Protein AF-A0A534P3T2-F1 (afdb_monomer_lite)

Sequence (187 aa):
MTKGHRRRLSLPLLAIAVAAAGCGSSRKDLGEIQVKTLTPQTTSQQFDYVNFHVEDGRMFVSSPHTPVDFDLVAMDDGCLRGSSGTQQLYFCPVSQRPDPDGTTHWRSVGRDLDAFSTRFREGGRILEIEATSFRAELELGKTRIDTEIRRHPGLIGAAFARGLFPASKDEEGSDSLHHEWKYVLAQ

pLDDT: mean 78.27, std 19.07, range [39.06, 97.38]

Structure (mmCIF, N/CA/C/O backbone):
data_AF-A0A534P3T2-F1
#
_entry.id   AF-A0A534P3T2-F1
#
loop_
_atom_site.group_PDB
_atom_site.id
_atom_site.type_symbol
_atom_site.label_atom_id
_atom_site.label_alt_id
_atom_site.label_comp_id
_atom_site.label_asym_id
_atom_site.label_entity_id
_atom_site.label_seq_id
_atom_site.pdbx_PDB_ins_code
_atom_site.Cartn_x
_atom_site.Cartn_y
_atom_site.Cartn_z
_atom_site.occupancy
_atom_site.B_iso_or_equiv
_atom_site.auth_seq_id
_atom_site.auth_comp_id
_atom_site.auth_asym_id
_atom_site.auth_atom_id
_atom_site.pdbx_PDB_model_num
ATOM 1 N N . MET A 1 1 ? -18.846 -51.067 -71.684 1.00 39.31 1 MET A N 1
ATOM 2 C CA . MET A 1 1 ? -17.725 -51.461 -70.809 1.00 39.31 1 MET A CA 1
ATOM 3 C C . MET A 1 1 ? -17.692 -50.529 -69.604 1.00 39.31 1 MET A C 1
ATOM 5 O O . MET A 1 1 ? -17.757 -49.326 -69.789 1.00 39.31 1 MET A O 1
ATOM 9 N N . THR A 1 2 ? -17.694 -51.146 -68.418 1.00 40.94 2 THR A N 1
ATOM 10 C CA . THR A 1 2 ? -17.249 -50.687 -67.082 1.00 40.94 2 THR A CA 1
ATOM 11 C C . THR A 1 2 ? -17.751 -49.372 -66.452 1.00 40.94 2 THR A C 1
ATOM 13 O O . THR A 1 2 ? -17.605 -48.274 -66.968 1.00 40.94 2 THR A O 1
ATOM 16 N N . LYS A 1 3 ? -18.302 -49.572 -65.244 1.00 41.34 3 LYS A N 1
ATOM 17 C CA . LYS A 1 3 ? -18.859 -48.656 -64.235 1.00 41.34 3 LYS A CA 1
ATOM 18 C C . LYS A 1 3 ? -17.802 -47.758 -63.562 1.00 41.34 3 LYS A C 1
ATOM 20 O O . LYS A 1 3 ? -16.664 -48.178 -63.404 1.00 41.34 3 LYS A O 1
ATOM 25 N N . GLY A 1 4 ? -18.253 -46.644 -62.976 1.00 40.06 4 GLY A N 1
ATOM 26 C CA . GLY A 1 4 ? -17.583 -45.938 -61.867 1.00 40.06 4 GLY A CA 1
ATOM 27 C C . GLY A 1 4 ? -18.507 -44.860 -61.282 1.00 40.06 4 GLY A C 1
ATOM 28 O O . GLY A 1 4 ? -18.618 -43.782 -61.840 1.00 40.06 4 GLY A O 1
ATOM 29 N N . HIS A 1 5 ? -19.500 -45.213 -60.465 1.00 41.47 5 HIS A N 1
ATOM 30 C CA . HIS A 1 5 ? -19.509 -45.229 -58.991 1.00 41.47 5 HIS A CA 1
ATOM 31 C C . HIS A 1 5 ? -19.325 -43.879 -58.267 1.00 41.47 5 HIS A C 1
ATOM 33 O O . HIS A 1 5 ? -18.352 -43.157 -58.422 1.00 41.47 5 HIS A O 1
ATOM 39 N N . ARG A 1 6 ? -20.354 -43.606 -57.452 1.00 49.06 6 ARG A N 1
ATOM 40 C CA . ARG A 1 6 ? -20.649 -42.449 -56.604 1.00 49.06 6 ARG A CA 1
ATOM 41 C C . ARG A 1 6 ? -19.563 -42.201 -55.551 1.00 49.06 6 ARG A C 1
ATOM 43 O O . ARG A 1 6 ? -19.063 -43.166 -54.986 1.00 49.06 6 ARG A O 1
ATOM 50 N N . ARG A 1 7 ? -19.427 -40.945 -55.108 1.00 47.38 7 ARG A N 1
ATOM 51 C CA . ARG A 1 7 ? -19.708 -40.538 -53.711 1.00 47.38 7 ARG A CA 1
ATOM 52 C C . ARG A 1 7 ? -19.633 -39.015 -53.565 1.00 47.38 7 ARG A C 1
ATOM 54 O O . ARG A 1 7 ? -18.570 -38.419 -53.658 1.00 47.38 7 ARG A O 1
ATOM 61 N N . ARG A 1 8 ? -20.794 -38.406 -53.313 1.00 53.44 8 ARG A N 1
ATOM 62 C CA . ARG A 1 8 ? -20.897 -37.096 -52.665 1.00 53.44 8 ARG A CA 1
ATOM 63 C C . ARG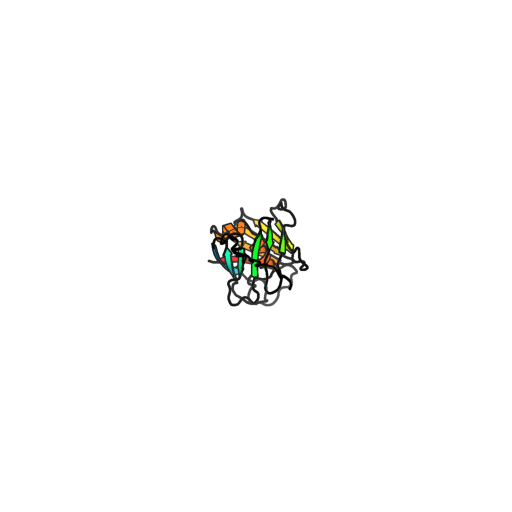 A 1 8 ? -20.502 -37.294 -51.204 1.00 53.44 8 ARG A C 1
ATOM 65 O O . ARG A 1 8 ? -21.080 -38.160 -50.550 1.00 53.44 8 ARG A O 1
ATOM 72 N N . LEU A 1 9 ? -19.551 -36.511 -50.714 1.00 44.78 9 LEU A N 1
ATOM 73 C CA . LEU A 1 9 ? -19.300 -36.350 -49.287 1.00 44.78 9 LEU A CA 1
ATOM 74 C C . LEU A 1 9 ? -19.569 -34.890 -48.937 1.00 44.78 9 LEU A C 1
ATOM 76 O O . LEU A 1 9 ? -18.817 -33.983 -49.272 1.00 44.78 9 LEU A O 1
ATOM 80 N N . SER A 1 10 ? -20.729 -34.708 -48.323 1.00 47.31 10 SER A N 1
ATOM 81 C CA . SER A 1 10 ? -21.155 -33.555 -47.548 1.00 47.31 10 SER A CA 1
ATOM 82 C C . SER A 1 10 ? -20.194 -33.331 -46.379 1.00 47.31 10 SER A C 1
ATOM 84 O O . SER A 1 10 ? -20.139 -34.168 -45.478 1.00 47.31 10 SER A O 1
ATOM 86 N N . LEU A 1 11 ? -19.465 -32.214 -46.378 1.00 48.38 11 LEU A N 1
ATOM 87 C CA . LEU A 1 11 ? -18.812 -31.702 -45.174 1.00 48.38 11 LEU A CA 1
ATOM 88 C C . LEU A 1 11 ? -19.763 -30.715 -44.478 1.00 48.38 11 LEU A C 1
ATOM 90 O O . LEU A 1 11 ? -20.119 -29.705 -45.090 1.00 48.38 11 LEU A O 1
ATOM 94 N N . PRO A 1 12 ? -20.166 -30.958 -43.221 1.00 49.88 12 PRO A N 1
ATOM 95 C CA . PRO A 1 12 ? -20.753 -29.919 -42.395 1.00 49.88 12 PRO A CA 1
ATOM 96 C C . PRO A 1 12 ? -19.622 -28.991 -41.933 1.00 49.88 12 PRO A C 1
ATOM 98 O O . PRO A 1 12 ? -18.718 -29.411 -41.210 1.00 49.88 12 PRO A O 1
ATOM 101 N N . LEU A 1 13 ? -19.651 -27.730 -42.368 1.00 48.91 13 LEU A N 1
ATOM 102 C CA . LEU A 1 13 ? -18.837 -26.671 -41.774 1.00 48.91 13 LEU A CA 1
ATOM 103 C C . LEU A 1 13 ? -19.327 -26.465 -40.336 1.00 48.91 13 LEU A C 1
ATOM 105 O O . LEU A 1 13 ? -20.383 -25.880 -40.103 1.00 48.91 13 LEU A O 1
ATOM 109 N N . LEU A 1 14 ? -18.571 -27.017 -39.386 1.00 46.03 14 LEU A N 1
ATOM 110 C CA . LEU A 1 14 ? -18.703 -26.749 -37.960 1.00 46.03 14 LEU A CA 1
ATOM 111 C C . LEU A 1 14 ? -18.588 -25.235 -37.733 1.00 46.03 14 LEU A C 1
ATOM 113 O O . LEU A 1 14 ? -17.512 -24.655 -37.880 1.00 46.03 14 LEU A O 1
ATOM 117 N N . ALA A 1 15 ? -19.694 -24.602 -37.352 1.00 49.47 15 ALA A N 1
ATOM 118 C CA . ALA A 1 15 ? -19.684 -23.278 -36.755 1.00 49.47 15 ALA A CA 1
ATOM 119 C C . ALA A 1 15 ? -19.098 -23.403 -35.342 1.00 49.47 15 ALA A C 1
ATOM 121 O O . ALA A 1 15 ? -19.797 -23.761 -34.396 1.00 49.47 15 ALA A O 1
ATOM 122 N N . ILE A 1 16 ? -17.797 -23.152 -35.201 1.00 52.44 16 ILE A N 1
ATOM 123 C CA . ILE A 1 16 ? -17.176 -23.016 -33.884 1.00 52.44 16 ILE A CA 1
ATOM 124 C C . ILE A 1 16 ? -17.420 -21.578 -33.426 1.00 52.44 16 ILE A C 1
ATOM 126 O O . ILE A 1 16 ? -16.662 -20.663 -33.738 1.00 52.44 16 ILE A O 1
ATOM 130 N N . ALA A 1 17 ? -18.518 -21.381 -32.699 1.00 51.22 17 ALA A N 1
ATOM 131 C CA . ALA A 1 17 ? -18.722 -20.194 -31.888 1.00 51.22 17 ALA A CA 1
ATOM 132 C C . ALA A 1 17 ? -17.754 -20.254 -30.696 1.00 51.22 17 ALA A C 1
ATOM 134 O O . ALA A 1 17 ? -18.057 -20.858 -29.669 1.00 51.22 17 ALA A O 1
ATOM 135 N N . VAL A 1 18 ? -16.576 -19.640 -30.825 1.00 48.56 18 VAL A N 1
ATOM 136 C CA . VAL A 1 18 ? -15.716 -19.349 -29.669 1.00 48.56 18 VAL A CA 1
ATOM 137 C C . VAL A 1 18 ? -16.194 -18.035 -29.058 1.00 48.56 18 VAL A C 1
ATOM 139 O O . VAL A 1 18 ? -15.592 -16.984 -29.241 1.00 48.56 18 VAL A O 1
ATOM 142 N N . ALA A 1 19 ? -17.314 -18.085 -28.341 1.00 47.09 19 ALA A N 1
ATOM 143 C CA . ALA A 1 19 ? -17.664 -17.042 -27.386 1.00 47.09 19 ALA A CA 1
ATOM 144 C C . ALA A 1 19 ? -17.054 -17.418 -26.029 1.00 47.09 19 ALA A C 1
ATOM 146 O O . ALA A 1 19 ? -17.752 -17.810 -25.102 1.00 47.09 19 ALA A O 1
ATOM 147 N N . ALA A 1 20 ? -15.728 -17.324 -25.924 1.00 51.09 20 ALA A N 1
ATOM 148 C CA . ALA A 1 20 ? -15.041 -17.290 -24.637 1.00 51.09 20 ALA A CA 1
ATOM 149 C C . ALA A 1 20 ? -14.909 -15.828 -24.182 1.00 51.09 20 ALA A C 1
ATOM 151 O O . ALA A 1 20 ? -13.813 -15.326 -23.960 1.00 51.09 20 ALA A O 1
ATOM 152 N N . ALA A 1 21 ? -16.037 -15.124 -24.070 1.00 46.44 21 ALA A N 1
ATOM 153 C CA . ALA A 1 21 ? -16.107 -13.942 -23.225 1.00 46.44 21 ALA A CA 1
ATOM 154 C C . ALA A 1 21 ? -16.362 -14.465 -21.813 1.00 46.44 21 ALA A C 1
ATOM 156 O O . ALA A 1 21 ? -17.505 -14.630 -21.390 1.00 46.44 21 ALA A O 1
ATOM 157 N N . GLY A 1 22 ? -15.281 -14.836 -21.123 1.00 39.94 22 GLY A N 1
ATOM 158 C CA . GLY A 1 22 ? -15.351 -15.085 -19.694 1.00 39.94 22 GLY A CA 1
ATOM 159 C C . GLY A 1 22 ? -15.991 -13.866 -19.043 1.00 39.94 22 GLY A C 1
ATOM 160 O O . GLY A 1 22 ? -15.535 -12.742 -19.250 1.00 39.94 22 GLY A O 1
ATOM 161 N N . CYS A 1 23 ? -17.070 -14.083 -18.295 1.00 43.38 23 CYS A N 1
ATOM 162 C CA . CYS A 1 23 ? -17.610 -13.098 -17.376 1.00 43.38 23 CYS A CA 1
ATOM 163 C C . CYS A 1 23 ? -16.562 -12.856 -16.284 1.00 43.38 23 CYS A C 1
ATOM 165 O O . CYS A 1 23 ? -16.656 -13.397 -15.188 1.00 43.38 23 CYS A O 1
ATOM 167 N N . GLY A 1 24 ? -15.526 -12.079 -16.595 1.00 45.38 24 GLY A N 1
ATOM 168 C CA . GLY A 1 24 ? -14.785 -11.375 -15.571 1.00 45.38 24 GLY A CA 1
ATOM 169 C C . GLY A 1 24 ? -15.771 -10.389 -14.977 1.00 45.38 24 GLY A C 1
ATOM 170 O O . GLY A 1 24 ? -16.147 -9.426 -15.642 1.00 45.38 24 GLY A O 1
ATOM 171 N N . SER A 1 25 ? -16.262 -10.670 -13.774 1.00 57.94 25 SER A N 1
ATOM 172 C CA . SER A 1 25 ? -16.953 -9.678 -12.960 1.00 57.94 25 SER A CA 1
ATOM 173 C C . SER A 1 25 ? -16.094 -8.416 -12.996 1.00 57.94 25 SER A C 1
ATOM 175 O O . SER A 1 25 ? -14.949 -8.450 -12.540 1.00 57.94 25 SER A O 1
ATOM 177 N N . SER A 1 26 ? -16.588 -7.341 -13.617 1.00 79.88 26 SER A N 1
ATOM 178 C CA . SER A 1 26 ? -15.882 -6.060 -13.590 1.00 79.88 26 SER A CA 1
ATOM 179 C C . SER A 1 26 ? -15.659 -5.719 -12.125 1.00 79.88 26 SER A C 1
ATOM 181 O O . SER A 1 26 ? -16.626 -5.689 -11.356 1.00 79.88 26 SER A O 1
ATOM 183 N N . ARG A 1 27 ? -14.400 -5.520 -11.722 1.00 90.12 27 ARG A N 1
ATOM 184 C CA . ARG A 1 27 ? -14.105 -5.093 -10.354 1.00 90.12 27 ARG A CA 1
ATOM 185 C C . ARG A 1 27 ? -14.786 -3.758 -10.131 1.00 90.12 27 ARG A C 1
ATOM 187 O O . ARG A 1 27 ? -14.908 -2.942 -11.047 1.00 90.12 27 ARG A O 1
ATOM 194 N N . LYS A 1 28 ? -15.311 -3.577 -8.927 1.00 93.25 28 LYS A N 1
ATOM 195 C CA . LYS A 1 28 ? -15.966 -2.329 -8.574 1.00 93.25 28 LYS A CA 1
ATOM 196 C C . LYS A 1 28 ? -14.892 -1.258 -8.436 1.00 93.25 28 LYS A C 1
ATOM 198 O O . LYS A 1 28 ? -14.023 -1.400 -7.584 1.00 93.25 28 LYS A O 1
ATOM 203 N N . ASP A 1 29 ? -15.000 -0.203 -9.230 1.00 93.94 29 ASP A N 1
ATOM 204 C CA . ASP A 1 29 ? -14.193 1.005 -9.074 1.00 93.94 29 ASP A CA 1
ATOM 205 C C . ASP A 1 29 ? -14.496 1.657 -7.712 1.00 93.94 29 ASP A C 1
ATOM 207 O O . ASP A 1 29 ? -15.663 1.870 -7.342 1.00 93.94 29 ASP A O 1
ATOM 211 N N . LEU A 1 30 ? -13.442 1.898 -6.932 1.00 94.69 30 LEU A N 1
ATOM 212 C CA . LEU A 1 30 ? -13.508 2.540 -5.623 1.00 94.69 30 LEU A CA 1
ATOM 213 C C . LEU A 1 30 ? -12.967 3.974 -5.649 1.00 94.69 30 LEU A C 1
ATOM 215 O O . LEU A 1 30 ? -13.243 4.709 -4.697 1.00 94.69 30 LEU A O 1
ATOM 219 N N . GLY A 1 31 ? -12.281 4.377 -6.722 1.00 92.94 31 GLY A N 1
ATOM 220 C CA . GLY A 1 31 ? -11.734 5.710 -6.946 1.00 92.94 31 GLY A CA 1
ATOM 221 C C . GLY A 1 31 ? -10.207 5.750 -7.035 1.00 92.94 31 GLY A C 1
ATOM 222 O O . GLY A 1 31 ? -9.526 4.734 -7.158 1.00 92.94 31 GLY A O 1
ATOM 223 N N . GLU A 1 32 ? -9.665 6.962 -6.960 1.00 92.19 32 GLU A N 1
ATOM 224 C CA . GLU A 1 32 ? -8.226 7.225 -6.938 1.00 92.19 32 GLU A CA 1
ATOM 225 C C . GLU A 1 32 ? -7.799 7.677 -5.537 1.00 92.19 32 GLU A C 1
ATOM 227 O O . GLU A 1 32 ? -8.542 8.364 -4.834 1.00 92.19 32 GLU A O 1
ATOM 232 N N . ILE A 1 33 ? -6.597 7.280 -5.130 1.00 90.94 33 ILE A N 1
ATOM 233 C CA . ILE A 1 33 ? -5.893 7.845 -3.980 1.00 90.94 33 ILE A CA 1
ATOM 234 C C . ILE A 1 33 ? -4.581 8.443 -4.429 1.00 90.94 33 ILE A C 1
ATOM 236 O O . ILE A 1 33 ? -3.898 7.924 -5.305 1.00 90.94 33 ILE A O 1
ATOM 240 N N . GLN A 1 34 ? -4.195 9.495 -3.736 1.00 89.75 34 GLN A N 1
ATOM 241 C CA . GLN A 1 34 ? -2.895 10.108 -3.836 1.00 89.75 34 GLN A CA 1
ATOM 242 C C . GLN A 1 34 ? -2.132 9.841 -2.541 1.00 89.75 34 GLN A C 1
ATOM 244 O O . GLN A 1 34 ? -2.536 10.285 -1.468 1.00 89.75 34 GLN A O 1
ATOM 249 N N . VAL A 1 35 ? -1.021 9.119 -2.624 1.00 87.75 35 VAL A N 1
ATOM 250 C CA . VAL A 1 35 ? -0.122 8.919 -1.487 1.00 87.75 35 VAL A CA 1
ATOM 251 C C . VAL A 1 35 ? 0.785 10.137 -1.376 1.00 87.75 35 VAL A C 1
ATOM 253 O O . VAL A 1 35 ? 1.453 10.494 -2.345 1.00 87.75 35 VAL A O 1
ATOM 256 N N . LYS A 1 36 ? 0.803 10.769 -0.197 1.00 82.50 36 LYS A N 1
ATOM 257 C CA . LYS A 1 36 ? 1.668 11.913 0.138 1.00 82.50 36 LYS A CA 1
ATOM 258 C C . LYS A 1 36 ? 2.509 11.619 1.368 1.00 82.50 36 LYS A C 1
ATOM 260 O O . LYS A 1 36 ? 1.997 11.053 2.333 1.00 82.50 36 LYS A O 1
ATOM 265 N N . THR A 1 37 ? 3.755 12.076 1.367 1.00 77.31 37 THR A N 1
ATOM 266 C CA . THR A 1 37 ? 4.641 12.035 2.540 1.00 77.31 37 THR A CA 1
ATOM 267 C C . THR A 1 37 ? 4.298 13.186 3.482 1.00 77.31 37 THR A C 1
ATOM 269 O O . THR A 1 37 ? 4.229 14.335 3.052 1.00 77.31 37 THR A O 1
ATOM 272 N N . LEU A 1 38 ? 4.083 12.903 4.770 1.00 71.06 38 LEU A N 1
ATOM 273 C CA . LEU A 1 38 ? 3.756 13.932 5.764 1.00 71.06 38 LEU A CA 1
ATOM 274 C C . LEU A 1 38 ? 4.958 14.816 6.106 1.00 71.06 38 LEU A C 1
ATOM 276 O O . LEU A 1 38 ? 4.790 16.013 6.327 1.00 71.06 38 LEU A O 1
ATOM 280 N N . THR A 1 39 ? 6.168 14.255 6.158 1.00 61.25 39 THR A N 1
ATOM 281 C CA . THR A 1 39 ? 7.420 15.012 6.299 1.00 61.25 39 THR A CA 1
ATOM 282 C C . THR A 1 39 ? 8.612 14.138 5.870 1.00 61.25 39 THR A C 1
ATOM 284 O O . THR A 1 39 ? 8.631 12.952 6.204 1.00 61.25 39 THR A O 1
ATOM 287 N N . PRO A 1 40 ? 9.590 14.690 5.137 1.00 54.59 40 PRO A N 1
ATOM 288 C CA . PRO A 1 40 ? 10.866 14.055 4.801 1.00 54.59 40 PRO A CA 1
ATOM 289 C C . PRO A 1 40 ? 11.756 13.620 5.972 1.00 54.59 40 PRO A C 1
ATOM 291 O O . PRO A 1 40 ? 11.889 14.368 6.932 1.00 54.59 40 PRO A O 1
ATOM 294 N N . GLN A 1 41 ? 12.473 12.495 5.831 1.00 54.78 41 GLN A N 1
ATOM 295 C CA . GLN A 1 41 ? 13.746 12.255 6.547 1.00 54.78 41 GLN A CA 1
ATOM 296 C C . GLN A 1 41 ? 14.924 11.875 5.621 1.00 54.78 41 GLN A C 1
ATOM 298 O O . GLN A 1 41 ? 16.035 11.686 6.109 1.00 54.78 41 GLN A O 1
ATOM 303 N N . THR A 1 42 ? 14.733 11.772 4.295 1.00 52.12 42 THR A N 1
ATOM 304 C CA . THR A 1 42 ? 15.799 11.355 3.352 1.00 52.12 42 THR A CA 1
ATOM 305 C C . THR A 1 42 ? 15.691 12.004 1.968 1.00 52.12 42 THR A C 1
ATOM 307 O O . THR A 1 42 ? 14.615 12.456 1.585 1.00 52.12 42 THR A O 1
ATOM 310 N N . THR A 1 43 ? 16.793 11.996 1.204 1.00 53.34 43 THR A N 1
ATOM 311 C CA . THR A 1 43 ? 17.091 12.921 0.086 1.00 53.34 43 THR A CA 1
ATOM 312 C C . THR A 1 43 ? 17.277 12.306 -1.297 1.00 53.34 43 THR A C 1
ATOM 314 O O . THR A 1 43 ? 18.089 12.785 -2.088 1.00 53.34 43 THR A O 1
ATOM 317 N N . SER A 1 44 ? 16.565 11.241 -1.658 1.00 51.12 44 SER A N 1
ATOM 318 C CA . SER A 1 44 ? 16.682 10.794 -3.049 1.00 51.12 44 SER A CA 1
ATOM 319 C C . SER A 1 44 ? 15.397 10.249 -3.646 1.00 51.12 44 SER A C 1
ATOM 321 O O . SER A 1 44 ? 14.728 9.411 -3.054 1.00 51.12 44 SER A O 1
ATOM 323 N N . GLN A 1 45 ? 15.183 10.715 -4.879 1.00 49.00 45 GLN A N 1
ATOM 324 C CA . GLN A 1 45 ? 14.207 10.350 -5.903 1.00 49.00 45 GLN A CA 1
ATOM 325 C C . GLN A 1 45 ? 12.826 11.014 -5.854 1.00 49.00 45 GLN A C 1
ATOM 327 O O . GLN A 1 45 ? 12.186 11.197 -4.827 1.00 49.00 45 GLN A O 1
ATOM 332 N N . GLN A 1 46 ? 12.460 11.474 -7.050 1.00 57.31 46 GLN A N 1
ATOM 333 C CA . GLN A 1 46 ? 11.461 12.486 -7.362 1.00 57.31 46 GLN A CA 1
ATOM 334 C C . GLN A 1 46 ? 10.048 11.920 -7.264 1.00 57.31 46 GLN A C 1
ATOM 336 O O . GLN A 1 46 ? 9.842 10.792 -7.679 1.00 57.31 46 GLN A O 1
ATOM 341 N N . PHE A 1 47 ? 9.131 12.714 -6.704 1.00 60.00 47 PHE A N 1
ATOM 342 C CA . PHE A 1 47 ? 7.759 13.085 -7.115 1.00 60.00 47 PHE A CA 1
ATOM 343 C C . PHE A 1 47 ? 6.987 13.422 -5.825 1.00 60.00 47 PHE A C 1
ATOM 345 O O . PHE A 1 47 ? 7.079 12.692 -4.845 1.00 60.00 47 PHE A O 1
ATOM 352 N N . ASP A 1 48 ? 6.249 14.539 -5.787 1.00 66.75 48 ASP A N 1
ATOM 353 C CA . ASP A 1 48 ? 5.606 15.022 -4.545 1.00 66.75 48 ASP A CA 1
ATOM 354 C C . ASP A 1 48 ? 4.466 14.095 -4.061 1.00 66.75 48 ASP A C 1
ATOM 356 O O . ASP A 1 48 ? 4.006 14.189 -2.921 1.00 66.75 48 ASP A O 1
ATOM 360 N N . TYR A 1 49 ? 3.992 13.213 -4.944 1.00 76.38 49 TYR A N 1
ATOM 361 C CA . TYR A 1 49 ? 2.939 12.243 -4.693 1.00 76.38 49 TYR A CA 1
ATOM 362 C C . TYR A 1 49 ? 2.940 11.123 -5.743 1.00 76.38 49 TYR A C 1
ATOM 364 O O . TYR A 1 49 ? 3.468 11.294 -6.843 1.00 76.38 49 TYR A O 1
ATOM 372 N N . VAL A 1 50 ? 2.280 10.007 -5.423 1.00 84.12 50 VAL A N 1
ATOM 373 C CA . VAL A 1 50 ? 1.943 8.938 -6.380 1.00 84.12 50 VAL A CA 1
ATOM 374 C C . VAL A 1 50 ? 0.446 8.669 -6.323 1.00 84.12 50 VAL A C 1
ATOM 376 O O . VAL A 1 50 ? -0.115 8.531 -5.235 1.00 84.12 50 VAL A O 1
ATOM 379 N N . ASN A 1 51 ? -0.199 8.601 -7.487 1.00 89.31 51 ASN A N 1
ATOM 380 C CA . ASN A 1 51 ? -1.615 8.281 -7.602 1.00 89.31 51 ASN A CA 1
ATOM 381 C C . ASN A 1 51 ? -1.806 6.797 -7.915 1.00 89.31 51 ASN A C 1
ATOM 383 O O . ASN A 1 51 ? -1.188 6.255 -8.837 1.00 89.31 51 ASN A O 1
ATOM 387 N N . PHE A 1 52 ? -2.711 6.170 -7.173 1.00 92.25 52 PHE A N 1
ATOM 388 C CA . PHE A 1 52 ? -3.161 4.809 -7.404 1.00 92.25 52 PHE A CA 1
ATOM 389 C C . PHE A 1 52 ? -4.659 4.812 -7.659 1.00 92.25 52 PHE A C 1
ATOM 391 O O . PHE A 1 52 ? -5.433 5.339 -6.860 1.00 92.25 52 PHE A O 1
ATOM 398 N N . HIS A 1 53 ? -5.071 4.160 -8.735 1.00 94.12 53 HIS A N 1
ATOM 399 C CA . HIS A 1 53 ? -6.453 3.769 -8.919 1.00 94.12 53 HIS A CA 1
ATOM 400 C C . HIS A 1 53 ? -6.719 2.479 -8.137 1.00 94.12 53 HIS A C 1
ATOM 402 O O . HIS A 1 53 ? -5.905 1.547 -8.148 1.00 94.12 53 HIS A O 1
ATOM 408 N N . VAL A 1 54 ? -7.852 2.435 -7.440 1.00 95.19 54 VAL A N 1
ATOM 409 C CA . VAL A 1 54 ? -8.221 1.333 -6.556 1.00 95.19 54 VAL A CA 1
ATOM 410 C C . VAL A 1 54 ? -9.557 0.758 -6.994 1.00 95.19 54 VAL A C 1
ATOM 412 O O . VAL A 1 54 ? -10.577 1.442 -7.037 1.00 95.19 54 VAL A O 1
ATOM 415 N N . GLU A 1 55 ? -9.552 -0.540 -7.256 1.00 96.69 55 GLU A N 1
ATOM 416 C CA . GLU A 1 55 ? -10.745 -1.338 -7.498 1.00 96.69 55 GLU A CA 1
ATOM 417 C C . GLU A 1 55 ? -10.875 -2.403 -6.396 1.00 96.69 55 GLU A C 1
ATOM 419 O O . GLU A 1 55 ? -9.949 -2.663 -5.628 1.00 96.69 55 GLU A O 1
ATOM 424 N N . ASP A 1 56 ? -12.024 -3.070 -6.340 1.00 96.44 56 ASP A N 1
ATOM 425 C CA . ASP A 1 56 ? -12.242 -4.248 -5.495 1.00 96.44 56 ASP A CA 1
ATOM 426 C C . ASP A 1 56 ? -11.173 -5.331 -5.764 1.00 96.44 56 ASP A C 1
ATOM 428 O O . ASP A 1 56 ? -11.148 -5.967 -6.821 1.00 96.44 56 ASP A O 1
ATOM 432 N N . GLY A 1 57 ? -10.263 -5.519 -4.808 1.00 96.50 57 GLY A N 1
ATOM 433 C CA . GLY A 1 57 ? -9.163 -6.474 -4.854 1.00 96.50 57 GLY A CA 1
ATOM 434 C C . GLY A 1 57 ? -8.070 -6.133 -5.867 1.00 96.50 57 GLY A C 1
ATOM 435 O O . GLY A 1 57 ? -7.339 -7.037 -6.264 1.00 96.50 57 GLY A O 1
ATOM 436 N N . ARG A 1 58 ? -7.948 -4.886 -6.338 1.00 96.75 58 ARG A N 1
ATOM 437 C CA . ARG A 1 58 ? -6.895 -4.490 -7.286 1.00 96.75 58 ARG A CA 1
ATOM 438 C C . ARG A 1 58 ? -6.438 -3.058 -7.055 1.00 96.75 58 ARG A C 1
ATOM 440 O O . ARG A 1 58 ? -7.235 -2.177 -6.755 1.00 96.75 58 ARG A O 1
ATOM 447 N N . MET A 1 59 ? -5.147 -2.824 -7.232 1.00 95.56 59 MET A N 1
ATOM 448 C CA . MET A 1 59 ? -4.559 -1.495 -7.152 1.00 95.56 59 MET A CA 1
ATOM 449 C C . MET A 1 59 ? -3.522 -1.335 -8.253 1.00 95.56 59 MET A C 1
ATOM 451 O O . MET A 1 59 ? -2.640 -2.183 -8.395 1.00 95.56 59 MET A O 1
ATOM 455 N N . PHE A 1 60 ? -3.609 -0.242 -9.003 1.00 94.00 60 PHE A N 1
ATOM 456 C CA . PHE A 1 60 ? -2.640 0.077 -10.041 1.00 94.00 60 PHE A CA 1
ATOM 457 C C . PHE A 1 60 ? -2.295 1.560 -10.044 1.00 94.00 60 PHE A C 1
ATOM 459 O O . PHE A 1 60 ? -3.081 2.401 -9.618 1.00 94.00 60 PHE A O 1
ATOM 466 N N . VAL A 1 61 ? -1.092 1.883 -10.496 1.00 90.50 61 VAL A N 1
ATOM 467 C CA . VAL A 1 61 ? -0.635 3.268 -10.593 1.00 90.50 61 VAL A CA 1
ATOM 468 C C . VAL A 1 61 ? -1.359 3.960 -11.747 1.00 90.50 61 VAL A C 1
ATOM 470 O O . VAL A 1 61 ? -1.386 3.448 -12.864 1.00 90.50 61 VAL A O 1
ATOM 473 N N . SER A 1 62 ? -1.949 5.125 -11.471 1.00 84.81 62 SER A N 1
ATOM 474 C CA . SER A 1 62 ? -2.645 5.962 -12.461 1.00 84.81 62 SER A CA 1
ATOM 475 C C . SER A 1 62 ? -1.884 7.244 -12.813 1.00 84.81 62 SER A C 1
ATOM 477 O O . SER A 1 62 ? -2.282 7.976 -13.719 1.00 84.81 62 SER A O 1
ATOM 479 N N . SER A 1 63 ? -0.777 7.534 -12.122 1.00 73.94 63 SER A N 1
ATOM 480 C CA . SER A 1 63 ? 0.040 8.719 -12.383 1.00 73.94 63 SER A CA 1
ATOM 481 C C . SER A 1 63 ? 0.683 8.685 -13.780 1.00 73.94 63 SER A C 1
ATOM 483 O O . SER A 1 63 ? 1.465 7.787 -14.070 1.00 73.94 63 SER A O 1
ATOM 485 N N . PRO A 1 64 ? 0.484 9.709 -14.630 1.00 58.03 64 PRO A N 1
ATOM 486 C CA . PRO A 1 64 ? 1.079 9.741 -15.971 1.00 58.03 64 PRO A CA 1
ATOM 487 C C . PRO A 1 64 ? 2.607 9.953 -15.992 1.00 58.03 64 PRO A C 1
ATOM 489 O O . PRO A 1 64 ? 3.208 9.913 -17.061 1.00 58.03 64 PRO A O 1
ATOM 492 N N . HIS A 1 65 ? 3.241 10.194 -14.836 1.00 57.28 65 HIS A N 1
ATOM 493 C CA . HIS A 1 65 ? 4.674 10.511 -14.717 1.00 57.28 65 HIS A CA 1
ATOM 494 C C . HIS A 1 65 ? 5.455 9.543 -13.818 1.00 57.28 65 HIS A C 1
ATOM 496 O O . HIS A 1 65 ? 6.638 9.764 -13.568 1.00 57.28 65 HIS A O 1
ATOM 502 N N . THR A 1 66 ? 4.827 8.482 -13.313 1.00 61.84 66 THR A N 1
ATOM 503 C CA . THR A 1 66 ? 5.559 7.440 -12.588 1.00 61.84 66 THR A CA 1
ATOM 504 C C . THR A 1 66 ? 6.360 6.597 -13.581 1.00 61.84 66 THR A C 1
ATOM 506 O O . THR A 1 66 ? 5.789 6.102 -14.549 1.00 61.84 66 THR A O 1
ATOM 509 N N . PRO A 1 67 ? 7.671 6.400 -13.363 1.00 54.00 67 PRO A N 1
ATOM 510 C CA . PRO A 1 67 ? 8.565 5.750 -14.324 1.00 54.00 67 PRO A CA 1
ATOM 511 C C . PRO A 1 67 ? 8.309 4.247 -14.500 1.00 54.00 67 PRO A C 1
ATOM 513 O O . PRO A 1 67 ? 8.964 3.611 -15.325 1.00 54.00 67 PRO A O 1
ATOM 516 N N . VAL A 1 68 ? 7.401 3.664 -13.713 1.00 66.19 68 VAL A N 1
ATOM 517 C CA . VAL A 1 68 ? 7.133 2.230 -13.692 1.00 66.19 68 VAL A CA 1
ATOM 518 C C . VAL A 1 68 ? 5.628 2.005 -13.580 1.00 66.19 68 VAL A C 1
ATOM 520 O O . VAL A 1 68 ? 5.003 2.462 -12.623 1.00 66.19 68 VAL A O 1
ATOM 523 N N . ASP A 1 69 ? 5.062 1.271 -14.539 1.00 80.06 69 ASP A N 1
ATOM 524 C CA . ASP A 1 69 ? 3.704 0.737 -14.431 1.00 80.06 69 ASP A CA 1
ATOM 525 C C . ASP A 1 69 ? 3.642 -0.206 -13.229 1.00 80.06 69 ASP A C 1
ATOM 527 O O . ASP A 1 69 ? 4.582 -0.961 -12.986 1.00 80.06 69 ASP A O 1
ATOM 531 N N . PHE A 1 70 ? 2.553 -0.201 -12.475 1.00 89.50 70 PHE A N 1
ATOM 532 C CA . PHE A 1 70 ? 2.329 -1.146 -11.385 1.00 89.50 70 PHE A CA 1
ATOM 533 C C . PHE A 1 70 ? 0.858 -1.493 -11.345 1.00 89.50 70 PHE A C 1
ATOM 535 O O . PHE A 1 70 ? 0.024 -0.595 -11.349 1.00 89.50 70 PHE A O 1
ATOM 542 N N . ASP A 1 71 ? 0.555 -2.782 -11.296 1.00 93.94 71 ASP A N 1
ATOM 543 C CA . ASP A 1 71 ? -0.797 -3.315 -11.220 1.00 93.94 71 ASP A CA 1
ATOM 544 C C . ASP A 1 71 ? -0.749 -4.622 -10.437 1.00 93.94 71 ASP A C 1
ATOM 546 O O . ASP A 1 71 ? -0.029 -5.547 -10.818 1.00 93.94 71 ASP A O 1
ATOM 550 N N . LEU A 1 72 ? -1.474 -4.689 -9.325 1.00 95.19 72 LEU A N 1
ATOM 551 C CA . LEU A 1 72 ? -1.581 -5.878 -8.496 1.00 95.19 72 LEU A CA 1
ATOM 552 C C . LEU A 1 72 ? -3.030 -6.203 -8.190 1.00 95.19 72 LEU A C 1
ATOM 554 O O . LEU A 1 72 ? -3.826 -5.338 -7.836 1.00 95.19 72 LEU A O 1
ATOM 558 N N . VAL A 1 73 ? -3.321 -7.497 -8.222 1.00 97.25 73 VAL A N 1
ATOM 559 C CA . VAL A 1 73 ? -4.624 -8.072 -7.922 1.00 97.25 73 VAL A CA 1
ATOM 560 C C . VAL A 1 73 ? -4.489 -9.028 -6.746 1.00 97.25 73 VAL A C 1
ATOM 562 O O . VAL A 1 73 ? -3.661 -9.938 -6.777 1.00 97.25 73 VAL A O 1
ATOM 565 N N . ALA A 1 74 ? -5.318 -8.845 -5.723 1.00 96.62 74 ALA A N 1
ATOM 566 C CA . ALA A 1 74 ? -5.540 -9.830 -4.680 1.00 96.62 74 ALA A CA 1
ATOM 567 C C . ALA A 1 74 ? -6.408 -10.967 -5.232 1.00 96.62 74 ALA A C 1
ATOM 569 O O . ALA A 1 74 ? -7.496 -10.748 -5.766 1.00 96.62 74 ALA A O 1
ATOM 570 N N . MET A 1 75 ? -5.894 -12.185 -5.127 1.00 95.50 75 MET A N 1
ATOM 571 C CA . MET A 1 75 ? -6.515 -13.395 -5.650 1.00 95.50 75 MET A CA 1
ATOM 572 C C . MET A 1 75 ? -7.180 -14.183 -4.516 1.00 95.50 75 MET A C 1
ATOM 574 O O . MET A 1 75 ? -6.833 -14.023 -3.346 1.00 95.50 75 MET A O 1
ATOM 578 N N . ASP A 1 76 ? -8.100 -15.083 -4.865 1.00 91.69 76 ASP A N 1
ATOM 579 C CA . ASP A 1 76 ? -8.881 -15.864 -3.890 1.00 91.69 76 ASP A CA 1
ATOM 580 C C . ASP A 1 76 ? -8.031 -16.804 -3.015 1.00 91.69 76 ASP A C 1
ATOM 582 O O . ASP A 1 76 ? -8.464 -17.231 -1.948 1.00 91.69 76 ASP A O 1
ATOM 586 N N . ASP A 1 77 ? -6.806 -17.119 -3.443 1.00 91.12 77 ASP A N 1
ATOM 587 C CA . ASP A 1 77 ? -5.845 -17.907 -2.664 1.00 91.12 77 ASP A CA 1
ATOM 588 C C . ASP A 1 77 ? -5.056 -17.077 -1.633 1.00 91.12 77 ASP A C 1
ATOM 590 O O . ASP A 1 77 ? -4.156 -17.594 -0.967 1.00 91.12 77 ASP A O 1
ATOM 594 N N . GLY A 1 78 ? -5.388 -15.791 -1.499 1.00 91.00 78 GLY A N 1
ATOM 595 C CA . GLY A 1 78 ? -4.741 -14.850 -0.591 1.00 91.00 78 GLY A CA 1
ATOM 596 C C . GLY A 1 78 ? -3.430 -14.273 -1.124 1.00 91.00 78 GLY A C 1
ATOM 597 O O . GLY A 1 78 ? -2.831 -13.429 -0.460 1.00 91.00 78 GLY A O 1
ATOM 598 N N . CYS A 1 79 ? -2.975 -14.687 -2.308 1.00 94.88 79 CYS A N 1
ATOM 599 C CA . CYS A 1 79 ? -1.781 -14.129 -2.924 1.00 94.88 79 CYS A CA 1
ATOM 600 C C . CYS A 1 79 ? -2.104 -12.929 -3.822 1.00 94.88 79 CYS A C 1
ATOM 602 O O . CYS A 1 79 ? -3.207 -12.779 -4.347 1.00 94.88 79 CYS A O 1
ATOM 604 N N . LEU A 1 80 ? -1.100 -12.090 -4.049 1.00 95.75 80 LEU A N 1
ATOM 605 C CA . LEU A 1 80 ? -1.143 -10.949 -4.953 1.00 95.75 80 LEU A CA 1
ATOM 606 C C . LEU A 1 80 ? -0.444 -11.312 -6.258 1.00 95.75 80 LEU A C 1
ATOM 608 O O . LEU A 1 80 ? 0.660 -11.861 -6.230 1.00 95.75 80 LEU A O 1
ATOM 612 N N . ARG A 1 81 ? -1.058 -10.994 -7.397 1.00 95.12 81 ARG A N 1
ATOM 613 C CA . ARG A 1 81 ? -0.492 -11.247 -8.728 1.00 95.12 81 ARG A CA 1
ATOM 614 C C . ARG A 1 81 ? -0.672 -10.044 -9.636 1.00 95.12 81 ARG A C 1
ATOM 616 O O . ARG A 1 81 ? -1.713 -9.398 -9.596 1.00 95.12 81 ARG A O 1
ATOM 623 N N . GLY A 1 82 ? 0.323 -9.780 -10.470 1.00 93.69 82 GLY A N 1
ATOM 624 C CA . GLY A 1 82 ? 0.261 -8.710 -11.456 1.00 93.69 82 GLY A CA 1
ATOM 625 C C . GLY A 1 82 ? 1.637 -8.377 -12.008 1.00 93.69 82 GLY A C 1
ATOM 626 O O . GLY A 1 82 ? 2.451 -9.276 -12.224 1.00 93.69 82 GLY A O 1
ATOM 627 N N . SER A 1 83 ? 1.917 -7.101 -12.239 1.00 90.31 83 SER A N 1
ATOM 628 C CA . SER A 1 83 ? 3.158 -6.679 -12.886 1.00 90.31 83 SER A CA 1
ATOM 629 C C . SER A 1 83 ? 3.649 -5.321 -12.417 1.00 90.31 83 SER A C 1
ATOM 631 O O . SER A 1 83 ? 2.869 -4.469 -11.999 1.00 90.31 83 SER A O 1
ATOM 633 N N . SER A 1 84 ? 4.958 -5.119 -12.550 1.00 86.12 84 SER A N 1
ATOM 634 C CA . SER A 1 84 ? 5.596 -3.815 -12.461 1.00 86.12 84 SER A CA 1
ATOM 635 C C . SER A 1 84 ? 6.540 -3.627 -13.651 1.00 86.12 84 SER A C 1
ATOM 637 O O . SER A 1 84 ? 7.552 -4.321 -13.763 1.00 86.12 84 SER A O 1
ATOM 639 N N . GLY A 1 85 ? 6.173 -2.758 -14.597 1.00 82.69 85 GLY A N 1
ATOM 640 C CA . GLY A 1 85 ? 6.805 -2.700 -15.918 1.00 82.69 85 GLY A CA 1
ATOM 641 C C . GLY A 1 85 ? 6.783 -4.067 -16.620 1.00 82.69 85 GLY A C 1
ATOM 642 O O . GLY A 1 85 ? 5.725 -4.651 -16.841 1.00 82.69 85 GLY A O 1
ATOM 643 N N . THR A 1 86 ? 7.956 -4.612 -16.950 1.00 81.19 86 THR A N 1
ATOM 644 C CA . THR A 1 86 ? 8.095 -5.944 -17.578 1.00 81.19 86 THR A CA 1
ATOM 645 C C . THR A 1 86 ? 8.169 -7.099 -16.575 1.00 81.19 86 THR A C 1
ATOM 647 O O . THR A 1 86 ? 8.134 -8.267 -16.970 1.00 81.19 86 THR A O 1
ATOM 650 N N . GLN A 1 87 ? 8.281 -6.798 -15.281 1.00 84.56 87 GLN A N 1
ATOM 651 C CA . GLN A 1 87 ? 8.465 -7.782 -14.224 1.00 84.56 87 GLN A CA 1
ATOM 652 C C . GLN A 1 87 ? 7.108 -8.306 -13.748 1.00 84.56 87 GLN A C 1
ATOM 654 O O . GLN A 1 87 ? 6.222 -7.532 -13.392 1.00 84.56 87 GLN A O 1
ATOM 659 N N . GLN A 1 88 ? 6.943 -9.630 -13.720 1.00 89.25 88 GLN A N 1
ATOM 660 C CA . GLN A 1 88 ? 5.775 -10.254 -13.100 1.00 89.25 88 GLN A CA 1
ATOM 661 C C . GLN A 1 88 ? 5.928 -10.214 -11.583 1.00 89.25 88 GLN A C 1
ATOM 663 O O . GLN A 1 88 ? 6.943 -10.650 -11.044 1.00 89.25 88 GLN A O 1
ATOM 668 N N . LEU A 1 89 ? 4.906 -9.712 -10.903 1.00 90.25 89 LEU A N 1
ATOM 669 C CA . LEU A 1 89 ? 4.843 -9.667 -9.455 1.00 90.25 89 LEU A CA 1
ATOM 670 C C . LEU A 1 89 ? 3.975 -10.813 -8.947 1.00 90.25 89 LEU A C 1
ATOM 672 O O . LEU A 1 89 ? 2.848 -11.014 -9.406 1.00 90.25 89 LEU A O 1
ATOM 676 N N . TYR A 1 90 ? 4.497 -11.551 -7.972 1.00 93.44 90 TYR A N 1
ATOM 677 C CA . TYR A 1 90 ? 3.762 -12.616 -7.309 1.00 93.44 90 TYR A CA 1
ATOM 678 C C . TYR A 1 90 ? 4.167 -12.687 -5.841 1.00 93.44 90 TYR A C 1
ATOM 680 O O . TYR A 1 90 ? 5.230 -13.209 -5.524 1.00 93.44 90 TYR A O 1
ATOM 688 N N . PHE A 1 91 ? 3.311 -12.183 -4.953 1.00 94.12 91 PHE A N 1
ATOM 689 C CA . PHE A 1 91 ? 3.535 -12.186 -3.508 1.00 94.12 91 PHE A CA 1
ATOM 690 C C . PHE A 1 91 ? 2.517 -13.082 -2.824 1.00 94.12 91 PHE A C 1
ATOM 692 O O . PHE A 1 91 ? 1.324 -12.969 -3.084 1.00 94.12 91 PHE A O 1
ATOM 699 N N . CYS A 1 92 ? 2.963 -13.937 -1.914 1.00 94.69 92 CYS A N 1
ATOM 700 C CA . CYS A 1 92 ? 2.068 -14.709 -1.062 1.00 94.69 92 CYS A CA 1
ATOM 701 C C . CYS A 1 92 ? 2.344 -14.405 0.409 1.00 94.69 92 CYS A C 1
ATOM 703 O O . CYS A 1 92 ? 3.496 -14.140 0.777 1.00 94.69 92 CYS A O 1
ATOM 705 N N . PRO A 1 93 ? 1.316 -14.475 1.267 1.00 94.44 93 PRO A N 1
ATOM 706 C CA . PRO A 1 93 ? 1.535 -14.442 2.697 1.00 94.44 93 PRO A CA 1
ATOM 707 C C . PRO A 1 93 ? 2.366 -15.666 3.110 1.00 94.44 93 PRO A C 1
ATOM 709 O O . PRO A 1 93 ? 2.115 -16.788 2.667 1.00 94.44 93 PRO A O 1
ATOM 712 N N . VAL A 1 94 ? 3.370 -15.458 3.962 1.00 92.81 94 VAL A N 1
ATOM 713 C CA . VAL A 1 94 ? 4.229 -16.529 4.501 1.00 92.81 94 VAL A CA 1
ATOM 714 C C . VAL A 1 94 ? 3.415 -17.484 5.380 1.00 92.81 94 VAL A C 1
ATOM 716 O O . VAL A 1 94 ? 3.692 -18.679 5.441 1.00 92.81 94 VAL A O 1
ATOM 719 N N . SER A 1 95 ? 2.384 -16.954 6.035 1.00 90.00 95 SER A N 1
ATOM 720 C CA . SER A 1 95 ? 1.411 -17.688 6.832 1.00 90.00 95 SER A CA 1
ATOM 721 C C . SER A 1 95 ? 0.019 -17.131 6.557 1.00 90.00 95 SER A C 1
ATOM 723 O O . SER A 1 95 ? -0.166 -15.922 6.469 1.00 90.00 95 SER A O 1
ATOM 725 N N . GLN A 1 96 ? -0.979 -18.012 6.487 1.00 85.88 96 GLN A N 1
ATOM 726 C CA . GLN A 1 96 ? -2.391 -17.624 6.364 1.00 85.88 96 GLN A CA 1
ATOM 727 C C . GLN A 1 96 ? -2.937 -16.951 7.634 1.00 85.88 96 GLN A C 1
ATOM 729 O O . GLN A 1 96 ? -4.025 -16.381 7.626 1.00 85.88 96 GLN A O 1
ATOM 734 N N . ARG A 1 97 ? -2.207 -17.047 8.750 1.00 89.38 97 ARG A N 1
ATOM 735 C CA . ARG A 1 97 ? -2.532 -16.365 10.003 1.00 89.38 97 ARG A CA 1
ATOM 736 C C . ARG A 1 97 ? -1.462 -15.321 10.308 1.00 89.38 97 ARG A C 1
ATOM 738 O O . ARG A 1 97 ? -0.285 -15.690 10.252 1.00 89.38 97 ARG A O 1
ATOM 745 N N . PRO A 1 98 ? -1.855 -14.086 10.662 1.00 91.19 98 PRO A N 1
ATOM 746 C CA . PRO A 1 98 ? -0.925 -13.102 11.191 1.00 91.19 98 PRO A CA 1
ATOM 747 C C . PRO A 1 98 ? -0.224 -13.614 12.454 1.00 91.19 98 PRO A C 1
ATOM 749 O O . PRO A 1 98 ? -0.745 -14.483 13.164 1.00 91.19 98 PRO A O 1
ATOM 752 N N . ASP A 1 99 ? 0.929 -13.030 12.744 1.00 94.62 99 ASP A N 1
ATOM 753 C CA . ASP A 1 99 ? 1.651 -13.196 13.999 1.00 94.62 99 ASP A CA 1
ATOM 754 C C . ASP A 1 99 ? 0.801 -12.721 15.197 1.00 94.62 99 ASP A C 1
ATOM 756 O O . ASP A 1 99 ? -0.188 -12.001 15.017 1.00 94.62 99 ASP A O 1
ATOM 760 N N . PRO A 1 100 ? 1.166 -13.080 16.446 1.00 93.56 100 PRO A N 1
ATOM 761 C CA . PRO A 1 100 ? 0.415 -12.671 17.637 1.00 93.56 100 PRO A CA 1
ATOM 762 C C . PRO A 1 100 ? 0.236 -11.155 17.797 1.00 93.56 100 PRO A C 1
ATOM 764 O O . PRO A 1 100 ? -0.713 -10.722 18.447 1.00 93.56 100 PRO A O 1
ATOM 767 N N . ASP A 1 101 ? 1.131 -10.353 17.218 1.00 92.19 101 ASP A N 1
ATOM 768 C CA . ASP A 1 101 ? 1.052 -8.890 17.226 1.00 92.19 101 ASP A CA 1
ATOM 769 C C . ASP A 1 101 ? 0.249 -8.311 16.042 1.00 92.19 101 ASP A C 1
ATOM 771 O O . ASP A 1 101 ? 0.154 -7.093 15.890 1.00 92.19 101 ASP A O 1
ATOM 775 N N . GLY A 1 102 ? -0.344 -9.174 15.213 1.00 93.00 102 GLY A N 1
ATOM 776 C CA . GLY A 1 102 ? -1.128 -8.808 14.037 1.00 93.00 102 GLY A CA 1
ATOM 777 C C . GLY A 1 102 ? -0.308 -8.615 12.759 1.00 93.00 102 GLY A C 1
ATOM 778 O O . GLY A 1 102 ? -0.884 -8.226 11.740 1.00 93.00 102 GLY A O 1
ATOM 779 N N . THR A 1 103 ? 1.001 -8.882 12.776 1.00 96.69 103 THR A N 1
ATOM 780 C CA . THR A 1 103 ? 1.855 -8.751 11.589 1.00 96.69 103 THR A CA 1
ATOM 781 C C . THR A 1 103 ? 1.569 -9.847 10.569 1.00 96.69 103 THR A C 1
ATOM 783 O O . THR A 1 103 ? 1.575 -11.033 10.883 1.00 96.69 103 THR A O 1
ATOM 786 N N . THR A 1 104 ? 1.350 -9.464 9.314 1.00 96.81 104 THR A N 1
ATOM 787 C CA . THR A 1 104 ? 1.304 -10.394 8.178 1.00 96.81 104 THR A CA 1
ATOM 788 C C . THR A 1 104 ? 2.565 -10.226 7.349 1.00 96.81 104 THR A C 1
ATOM 790 O O . THR A 1 104 ? 2.828 -9.132 6.853 1.00 96.81 104 THR A O 1
ATOM 793 N N . HIS A 1 105 ? 3.331 -11.303 7.188 1.00 95.75 105 HIS A N 1
ATOM 794 C CA . HIS A 1 105 ? 4.531 -11.325 6.351 1.00 95.75 105 HIS A CA 1
ATOM 795 C C . HIS A 1 105 ? 4.190 -11.781 4.943 1.00 95.75 105 HIS A C 1
ATOM 797 O O . HIS A 1 105 ? 3.491 -12.777 4.762 1.00 95.75 105 HIS A O 1
ATOM 803 N N . TRP A 1 106 ? 4.743 -11.096 3.956 1.00 95.44 106 TRP A N 1
ATOM 804 C CA . TRP A 1 106 ? 4.560 -11.348 2.538 1.00 95.44 106 TRP A CA 1
ATOM 805 C C . TRP A 1 106 ? 5.913 -11.641 1.910 1.00 95.44 106 TRP A C 1
ATOM 807 O O . TRP A 1 106 ? 6.918 -10.994 2.211 1.00 95.44 106 TRP A O 1
ATOM 817 N N . ARG A 1 107 ? 5.947 -12.627 1.021 1.00 93.06 107 ARG A N 1
ATOM 818 C CA . ARG A 1 107 ? 7.156 -13.007 0.298 1.00 93.06 107 ARG A CA 1
ATOM 819 C C . ARG A 1 107 ? 6.843 -13.160 -1.178 1.00 93.06 107 ARG A C 1
ATOM 821 O O . ARG A 1 107 ? 5.847 -13.788 -1.542 1.00 93.06 107 ARG A O 1
ATOM 828 N N . SER A 1 108 ? 7.713 -12.614 -2.018 1.00 90.94 108 SER A N 1
ATOM 829 C CA . SER A 1 108 ? 7.695 -12.904 -3.445 1.00 90.94 108 SER A CA 1
ATOM 830 C C . SER A 1 108 ? 7.969 -14.393 -3.695 1.00 90.94 108 SER A C 1
ATOM 832 O O . SER A 1 108 ? 8.899 -14.984 -3.148 1.00 90.94 108 SER A O 1
ATOM 834 N N . VAL A 1 109 ? 7.133 -15.019 -4.517 1.00 85.31 109 VAL A N 1
ATOM 835 C CA . VAL A 1 109 ? 7.276 -16.421 -4.943 1.00 85.31 109 VAL A CA 1
ATOM 836 C C . VAL A 1 109 ? 8.228 -16.532 -6.148 1.00 85.31 109 VAL A C 1
ATOM 838 O O . VAL A 1 109 ? 8.677 -17.625 -6.493 1.00 85.31 109 VAL A O 1
ATOM 841 N N . GLY A 1 110 ? 8.538 -15.404 -6.798 1.00 71.06 110 GLY A N 1
ATOM 842 C CA . GLY A 1 110 ? 9.435 -15.311 -7.949 1.00 71.06 110 GLY A CA 1
ATOM 843 C C . GLY A 1 110 ? 10.924 -15.266 -7.583 1.00 71.06 110 GLY A C 1
ATOM 844 O O . GLY A 1 110 ? 11.323 -15.529 -6.454 1.00 71.06 110 GLY A O 1
ATOM 845 N N . ARG A 1 111 ? 11.773 -14.933 -8.569 1.00 59.25 111 ARG A N 1
ATOM 846 C CA . ARG A 1 111 ? 13.235 -14.799 -8.375 1.00 59.25 111 ARG A CA 1
ATOM 847 C C . ARG A 1 111 ? 13.633 -13.547 -7.594 1.00 59.25 111 ARG A C 1
ATOM 849 O O . ARG A 1 111 ? 14.766 -13.466 -7.133 1.00 59.25 111 ARG A O 1
ATOM 856 N N . ASP A 1 112 ? 12.719 -12.597 -7.463 1.00 59.00 112 ASP A N 1
ATOM 857 C CA . ASP A 1 112 ? 12.928 -11.386 -6.686 1.00 59.00 112 ASP A CA 1
ATOM 858 C C . ASP A 1 112 ? 12.691 -11.713 -5.218 1.00 59.00 112 ASP A C 1
ATOM 860 O O . ASP A 1 112 ? 11.614 -12.179 -4.853 1.00 59.00 112 ASP A O 1
ATOM 864 N N . LEU A 1 113 ? 13.705 -11.507 -4.380 1.00 61.28 113 LEU A N 1
ATOM 865 C CA . LEU A 1 113 ? 13.652 -11.767 -2.938 1.00 61.28 113 LEU A CA 1
ATOM 866 C C . LEU A 1 113 ? 13.002 -10.602 -2.176 1.00 61.28 113 LEU A C 1
ATOM 868 O O . LEU A 1 113 ? 13.385 -10.308 -1.046 1.00 61.28 113 LEU A O 1
ATOM 872 N N . ASP A 1 114 ? 12.017 -9.945 -2.787 1.00 73.00 114 ASP A N 1
ATOM 873 C CA . ASP A 1 114 ? 11.273 -8.876 -2.136 1.00 73.00 114 ASP A CA 1
ATOM 874 C C . ASP A 1 114 ? 10.370 -9.502 -1.061 1.00 73.00 114 ASP A C 1
ATOM 876 O O . ASP A 1 114 ? 9.541 -10.387 -1.322 1.00 73.00 114 ASP A O 1
ATOM 880 N N . ALA A 1 115 ? 10.558 -9.052 0.175 1.00 89.75 115 ALA A N 1
ATOM 881 C CA . ALA A 1 115 ? 9.741 -9.410 1.319 1.00 89.75 115 ALA A CA 1
ATOM 882 C C . ALA A 1 115 ? 9.329 -8.136 2.045 1.00 89.75 115 ALA A C 1
ATOM 884 O O . ALA A 1 115 ? 10.109 -7.190 2.170 1.00 89.75 115 ALA A O 1
ATOM 885 N N . PHE A 1 116 ? 8.096 -8.128 2.526 1.00 94.44 116 PHE A N 1
ATOM 886 C CA . PHE A 1 116 ? 7.577 -7.034 3.324 1.00 94.44 116 PHE A CA 1
ATOM 887 C C . PHE A 1 116 ? 6.586 -7.566 4.348 1.00 94.44 116 PHE A C 1
ATOM 889 O O . PHE A 1 116 ? 6.083 -8.685 4.230 1.00 94.44 116 PHE A O 1
ATOM 896 N N . SER A 1 117 ? 6.285 -6.767 5.356 1.00 96.69 117 SER A N 1
ATOM 897 C CA . SER A 1 117 ? 5.265 -7.071 6.342 1.00 96.69 117 SER A CA 1
ATOM 898 C C . SER A 1 117 ? 4.277 -5.920 6.462 1.00 96.69 117 SER A C 1
ATOM 900 O O . SER A 1 117 ? 4.565 -4.781 6.097 1.00 96.69 117 SER A O 1
ATOM 902 N N . THR A 1 118 ? 3.076 -6.241 6.929 1.00 97.38 118 THR A N 1
ATOM 903 C CA . THR A 1 118 ? 2.007 -5.272 7.177 1.00 97.38 118 THR A CA 1
ATOM 904 C C . THR A 1 118 ? 1.410 -5.519 8.551 1.00 97.38 118 THR A C 1
ATOM 906 O O . THR A 1 118 ? 1.067 -6.663 8.861 1.00 97.38 118 THR A O 1
ATOM 909 N N . ARG A 1 119 ? 1.219 -4.466 9.345 1.00 97.19 119 ARG A N 1
ATOM 910 C CA . ARG A 1 119 ? 0.619 -4.544 10.681 1.00 97.19 119 ARG A CA 1
ATOM 911 C C . ARG A 1 119 ? -0.328 -3.375 10.918 1.00 97.19 119 ARG A C 1
ATOM 913 O O . ARG A 1 119 ? 0.032 -2.223 10.708 1.00 97.19 119 ARG A O 1
ATOM 920 N N . PHE A 1 120 ? -1.529 -3.653 11.414 1.00 96.38 120 PHE A N 1
ATOM 921 C CA . PHE A 1 120 ? -2.449 -2.597 11.836 1.00 96.38 120 PHE A CA 1
ATOM 922 C C . PHE A 1 120 ? -2.201 -2.195 13.289 1.00 96.38 120 PHE A C 1
ATOM 924 O O . PHE A 1 120 ? -2.122 -3.042 14.176 1.00 96.38 120 PHE A O 1
ATOM 931 N N . ARG A 1 121 ? -2.144 -0.889 13.545 1.00 94.62 121 ARG A N 1
ATOM 932 C CA . ARG A 1 121 ? -2.031 -0.294 14.880 1.00 94.62 121 ARG A CA 1
ATOM 933 C C . ARG A 1 121 ? -3.241 0.583 15.179 1.00 94.62 121 ARG A C 1
ATOM 935 O O . ARG A 1 121 ? -4.023 0.929 14.291 1.00 94.62 121 ARG A O 1
ATOM 942 N N . GLU A 1 122 ? -3.415 0.901 16.459 1.00 92.81 122 GLU A N 1
ATOM 943 C CA . GLU A 1 122 ? -4.462 1.810 16.944 1.00 92.81 122 GLU A CA 1
ATOM 944 C C . GLU A 1 122 ? -5.872 1.460 16.436 1.00 92.81 122 GLU A C 1
ATOM 946 O O . GLU A 1 122 ? -6.585 2.287 15.869 1.00 92.81 122 GLU A O 1
ATOM 951 N N . GLY A 1 123 ? -6.260 0.189 16.576 1.00 87.75 123 GLY A N 1
ATOM 952 C CA . GLY A 1 123 ? -7.581 -0.280 16.147 1.00 87.75 123 GLY A CA 1
ATOM 953 C C . GLY A 1 123 ? -7.809 -0.230 14.630 1.00 87.75 123 GLY A C 1
ATOM 954 O O . GLY A 1 123 ? -8.955 -0.163 14.195 1.00 87.75 123 GLY A O 1
ATOM 955 N N . GLY A 1 124 ? -6.740 -0.238 13.823 1.00 90.00 124 GLY A N 1
ATOM 956 C CA . GLY A 1 124 ? -6.821 -0.187 12.360 1.00 90.00 124 GLY A CA 1
ATOM 957 C C . GLY A 1 124 ? -6.816 1.226 11.776 1.00 90.00 124 GLY A C 1
ATOM 958 O O . GLY A 1 124 ? -7.153 1.395 10.601 1.00 90.00 124 GLY A O 1
ATOM 959 N N . ARG A 1 125 ? -6.464 2.244 12.573 1.00 93.31 125 ARG A N 1
ATOM 960 C CA . ARG A 1 125 ? -6.254 3.619 12.092 1.00 93.31 125 ARG A CA 1
ATOM 961 C C . ARG A 1 125 ? -4.932 3.768 11.346 1.00 93.31 125 ARG A C 1
ATOM 963 O O . ARG A 1 125 ? -4.886 4.483 10.356 1.00 93.31 125 ARG A O 1
ATOM 970 N N . ILE A 1 126 ? -3.880 3.093 11.804 1.00 94.81 126 ILE A N 1
ATOM 971 C CA . ILE A 1 126 ? -2.551 3.155 11.189 1.00 94.81 126 ILE A CA 1
ATOM 972 C C . ILE A 1 126 ? -2.228 1.791 10.586 1.00 94.81 126 ILE A C 1
ATOM 974 O O . ILE A 1 126 ? -2.350 0.770 11.265 1.00 94.81 126 ILE A O 1
ATOM 978 N N . LEU A 1 127 ? -1.808 1.781 9.325 1.00 96.75 127 LEU A N 1
ATOM 979 C CA . LEU A 1 127 ? -1.164 0.642 8.686 1.00 96.75 127 LEU A CA 1
ATOM 980 C C . LEU A 1 127 ? 0.349 0.866 8.700 1.00 96.75 127 LEU A C 1
ATOM 982 O O . LEU A 1 127 ? 0.849 1.795 8.079 1.00 96.75 127 LEU A O 1
ATOM 986 N N . GLU A 1 128 ? 1.067 0.013 9.412 1.00 95.38 128 GLU A N 1
ATOM 987 C CA . GLU A 1 128 ? 2.522 -0.054 9.388 1.00 95.38 128 GLU A CA 1
ATOM 988 C C . GLU A 1 128 ? 2.958 -1.051 8.309 1.00 95.38 128 GLU A C 1
ATOM 990 O O . GLU A 1 128 ? 2.379 -2.135 8.192 1.00 95.38 128 GLU A O 1
ATOM 995 N N . ILE A 1 129 ? 3.955 -0.680 7.512 1.00 94.94 129 ILE A N 1
ATOM 996 C CA . ILE A 1 129 ? 4.534 -1.500 6.449 1.00 94.94 129 ILE A CA 1
ATOM 997 C C . ILE A 1 129 ? 6.044 -1.528 6.663 1.00 94.94 129 ILE A C 1
ATOM 999 O O . ILE A 1 129 ? 6.648 -0.477 6.850 1.00 94.94 129 ILE A O 1
ATOM 1003 N N . GLU A 1 130 ? 6.666 -2.700 6.615 1.00 92.19 130 GLU A N 1
ATOM 1004 C CA . GLU A 1 130 ? 8.122 -2.841 6.726 1.00 92.19 130 GLU A CA 1
ATOM 1005 C C . GLU A 1 130 ? 8.665 -3.630 5.535 1.00 92.19 130 GLU A C 1
ATOM 1007 O O . GLU A 1 130 ? 8.097 -4.654 5.168 1.00 92.19 130 GLU A O 1
ATOM 1012 N N . ALA A 1 131 ? 9.747 -3.167 4.916 1.00 88.06 131 ALA A N 1
ATOM 1013 C CA . ALA A 1 131 ? 10.408 -3.820 3.789 1.00 88.06 131 ALA A CA 1
ATOM 1014 C C . ALA A 1 131 ? 11.926 -3.625 3.900 1.00 88.06 131 ALA A C 1
ATOM 1016 O O . ALA A 1 131 ? 12.405 -2.501 3.901 1.00 88.06 131 ALA A O 1
ATOM 1017 N N . THR A 1 132 ? 12.718 -4.694 3.973 1.00 82.69 132 THR A N 1
ATOM 1018 C CA . THR A 1 132 ? 14.191 -4.615 4.109 1.00 82.69 132 THR A CA 1
ATOM 1019 C C . THR A 1 132 ? 14.660 -3.674 5.242 1.00 82.69 132 THR A C 1
ATOM 1021 O O . THR A 1 132 ? 14.645 -4.065 6.403 1.00 82.69 132 THR A O 1
ATOM 1024 N N . SER A 1 133 ? 15.082 -2.445 4.923 1.00 75.62 133 SER A N 1
ATOM 1025 C CA . SER A 1 133 ? 15.602 -1.413 5.836 1.00 75.62 133 SER A CA 1
ATOM 1026 C C . SER A 1 133 ? 14.640 -0.227 5.989 1.00 75.62 133 SER A C 1
ATOM 1028 O O . SER A 1 133 ? 15.029 0.855 6.420 1.00 75.62 133 SER A O 1
ATOM 1030 N N . PHE A 1 134 ? 13.390 -0.406 5.581 1.00 80.12 134 PHE A N 1
ATOM 1031 C CA . PHE A 1 134 ? 12.429 0.653 5.327 1.00 80.12 134 PHE A CA 1
ATOM 1032 C C . PHE A 1 134 ? 11.137 0.388 6.084 1.00 80.12 134 PHE A C 1
ATOM 1034 O O . PHE A 1 134 ? 10.608 -0.721 6.032 1.00 80.12 134 PHE A O 1
ATOM 1041 N N . ARG A 1 135 ? 10.603 1.407 6.755 1.00 86.62 135 ARG A N 1
ATOM 1042 C CA . ARG A 1 135 ? 9.309 1.341 7.435 1.00 86.62 135 ARG A CA 1
ATOM 1043 C C . ARG A 1 135 ? 8.435 2.519 7.038 1.00 86.62 135 ARG A C 1
ATOM 1045 O O . ARG A 1 135 ? 8.902 3.649 6.980 1.00 86.62 135 ARG A O 1
ATOM 1052 N N . ALA A 1 136 ? 7.155 2.261 6.820 1.00 86.44 136 ALA A N 1
ATOM 1053 C CA . ALA A 1 136 ? 6.141 3.269 6.569 1.00 86.44 136 ALA A CA 1
ATOM 1054 C C . ALA A 1 136 ? 4.993 3.157 7.573 1.00 86.44 136 ALA A C 1
ATOM 1056 O O . ALA A 1 136 ? 4.530 2.059 7.869 1.00 86.44 136 ALA A O 1
ATOM 1057 N N . GLU A 1 137 ? 4.488 4.294 8.043 1.00 91.62 137 GLU A N 1
ATOM 1058 C CA . GLU A 1 137 ? 3.179 4.408 8.689 1.00 91.62 137 GLU A CA 1
ATOM 1059 C C . GLU A 1 137 ? 2.218 5.121 7.733 1.00 91.62 137 GLU A C 1
ATOM 1061 O O . GLU A 1 137 ? 2.489 6.237 7.291 1.00 91.62 137 GLU A O 1
ATOM 1066 N N . LEU A 1 138 ? 1.086 4.495 7.425 1.00 91.44 138 LEU A N 1
ATOM 1067 C CA . LEU A 1 138 ? 0.018 5.061 6.610 1.00 91.44 138 LEU A CA 1
ATOM 1068 C C . LEU A 1 138 ? -1.228 5.282 7.469 1.00 91.44 138 LEU A C 1
ATOM 1070 O O . LEU A 1 138 ? -1.803 4.328 8.000 1.00 91.44 138 LEU A O 1
ATOM 1074 N N . GLU A 1 139 ? -1.662 6.533 7.595 1.00 92.06 139 GLU A N 1
ATOM 1075 C CA . GLU A 1 139 ? -2.903 6.857 8.297 1.00 92.06 139 GLU A CA 1
ATOM 1076 C C . GLU A 1 139 ? -4.122 6.629 7.390 1.00 92.06 139 GLU A C 1
ATOM 1078 O O . GLU A 1 139 ? -4.225 7.201 6.304 1.00 92.06 139 GLU A O 1
ATOM 1083 N N . LEU A 1 140 ? -5.048 5.784 7.852 1.00 92.19 140 LEU A N 1
ATOM 1084 C CA . LEU A 1 140 ? -6.245 5.369 7.128 1.00 92.19 140 LEU A CA 1
ATOM 1085 C C . LEU A 1 140 ? -7.495 6.055 7.682 1.00 92.19 140 LEU A C 1
ATOM 1087 O O . LEU A 1 140 ? -7.825 5.951 8.869 1.00 92.19 140 LEU A O 1
ATOM 1091 N N . GLY A 1 141 ? -8.259 6.669 6.786 1.00 91.81 141 GLY A N 1
ATOM 1092 C CA . GLY A 1 141 ? -9.559 7.260 7.071 1.00 91.81 141 GLY A CA 1
ATOM 1093 C C . GLY A 1 141 ? -10.685 6.226 7.186 1.00 91.81 141 GLY A C 1
ATOM 1094 O O . GLY A 1 141 ? -10.492 5.055 7.538 1.00 91.81 141 GLY A O 1
ATOM 1095 N N . LYS A 1 142 ? -11.910 6.675 6.896 1.00 91.81 142 LYS A N 1
ATOM 1096 C CA . LYS A 1 142 ? -13.151 5.873 6.959 1.00 91.81 142 LYS A CA 1
ATOM 1097 C C . LYS A 1 142 ? -13.809 5.678 5.591 1.00 91.81 142 LYS A C 1
ATOM 1099 O O . LYS A 1 142 ? -15.006 5.409 5.511 1.00 91.81 142 LYS A O 1
ATOM 1104 N N . THR A 1 143 ? -13.068 5.877 4.511 1.00 92.00 143 THR A N 1
ATOM 1105 C CA . THR A 1 143 ? -13.616 5.812 3.157 1.00 92.00 143 THR A CA 1
ATOM 1106 C C . THR A 1 143 ? -13.674 4.375 2.639 1.00 92.00 143 THR A C 1
ATOM 1108 O O . THR A 1 143 ? -13.200 3.427 3.277 1.00 92.00 143 THR A O 1
ATOM 1111 N N . ARG A 1 144 ? -14.284 4.190 1.461 1.00 94.81 144 ARG A N 1
ATOM 1112 C CA . ARG A 1 144 ? -14.338 2.878 0.797 1.00 94.81 144 ARG A CA 1
ATOM 1113 C C . ARG A 1 144 ? -12.943 2.385 0.417 1.00 94.81 144 ARG A C 1
ATOM 1115 O O . ARG A 1 144 ? -12.680 1.201 0.578 1.00 94.81 144 ARG A O 1
ATOM 1122 N N . ILE A 1 145 ? -12.053 3.287 0.009 1.00 94.12 145 ILE A N 1
ATOM 1123 C CA . ILE A 1 145 ? -10.669 2.946 -0.329 1.00 94.12 145 ILE A CA 1
ATOM 1124 C C . ILE A 1 145 ? -9.881 2.566 0.932 1.00 94.12 145 ILE A C 1
ATOM 1126 O O . ILE A 1 145 ? -9.189 1.554 0.941 1.00 94.12 145 ILE A O 1
ATOM 1130 N N . ASP A 1 146 ? -10.062 3.283 2.048 1.00 94.19 146 ASP A N 1
ATOM 1131 C CA . ASP A 1 146 ? -9.436 2.886 3.322 1.00 94.19 146 ASP A CA 1
ATOM 1132 C C . ASP A 1 146 ? -9.927 1.511 3.801 1.00 94.19 146 ASP A C 1
ATOM 1134 O O . ASP A 1 146 ? -9.202 0.762 4.453 1.00 94.19 146 ASP A O 1
ATOM 1138 N N . THR A 1 147 ? -11.190 1.182 3.521 1.00 95.62 1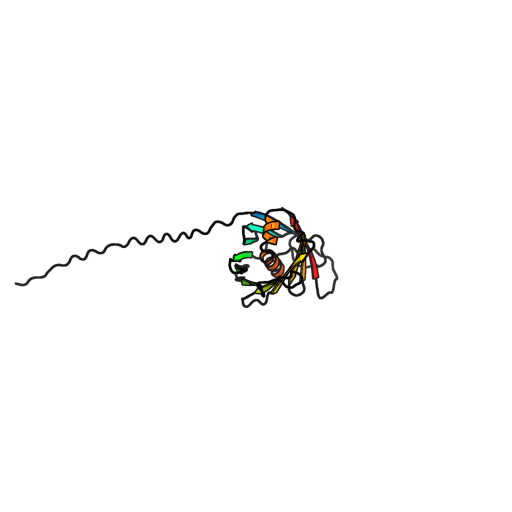47 THR A N 1
ATOM 1139 C CA . THR A 1 147 ? -11.761 -0.138 3.824 1.00 95.62 147 THR A CA 1
ATOM 1140 C C . THR A 1 147 ? -11.138 -1.214 2.940 1.00 95.62 147 THR A C 1
ATOM 1142 O O . THR A 1 147 ? -10.817 -2.294 3.432 1.00 95.62 147 THR A O 1
ATOM 1145 N N . GLU A 1 148 ? -10.910 -0.904 1.664 1.00 96.44 148 GLU A N 1
ATOM 1146 C CA . GLU A 1 148 ? -10.235 -1.798 0.726 1.00 96.44 148 GLU A CA 1
ATOM 1147 C C . GLU A 1 148 ? -8.806 -2.107 1.160 1.00 96.44 148 GLU A C 1
ATOM 1149 O O . GLU A 1 148 ? -8.411 -3.269 1.230 1.00 96.44 148 GLU A O 1
ATOM 1154 N N . ILE A 1 149 ? -8.058 -1.080 1.559 1.00 95.31 149 ILE A N 1
ATOM 1155 C CA . ILE A 1 149 ? -6.695 -1.232 2.070 1.00 95.31 149 ILE A CA 1
ATOM 1156 C C . ILE A 1 149 ? -6.680 -2.050 3.363 1.00 95.31 149 ILE A C 1
ATOM 1158 O O . ILE A 1 149 ? -5.783 -2.865 3.564 1.00 95.31 149 ILE A O 1
ATOM 1162 N N . ARG A 1 150 ? -7.692 -1.906 4.230 1.00 95.19 150 ARG A N 1
ATOM 1163 C CA . ARG A 1 150 ? -7.831 -2.774 5.411 1.00 95.19 150 ARG A CA 1
ATOM 1164 C C . ARG A 1 150 ? -8.070 -4.236 5.047 1.00 95.19 150 ARG A C 1
ATOM 1166 O O . ARG A 1 150 ? -7.569 -5.117 5.739 1.00 95.19 150 ARG A O 1
ATOM 1173 N N . ARG A 1 151 ? -8.831 -4.495 3.983 1.00 95.38 151 ARG A N 1
ATOM 1174 C CA . ARG A 1 151 ? -9.143 -5.849 3.512 1.00 95.38 151 ARG A CA 1
ATOM 1175 C C . ARG A 1 151 ? -7.960 -6.488 2.778 1.00 95.38 151 ARG A C 1
ATOM 1177 O O . ARG A 1 151 ? -7.747 -7.689 2.916 1.00 95.38 151 ARG A O 1
ATOM 1184 N N . HIS A 1 152 ? -7.174 -5.690 2.055 1.00 96.38 152 HIS A N 1
ATOM 1185 C CA . HIS A 1 152 ? -6.020 -6.138 1.271 1.00 96.38 152 HIS A CA 1
ATOM 1186 C C . HIS A 1 152 ? -4.770 -5.271 1.514 1.00 96.38 1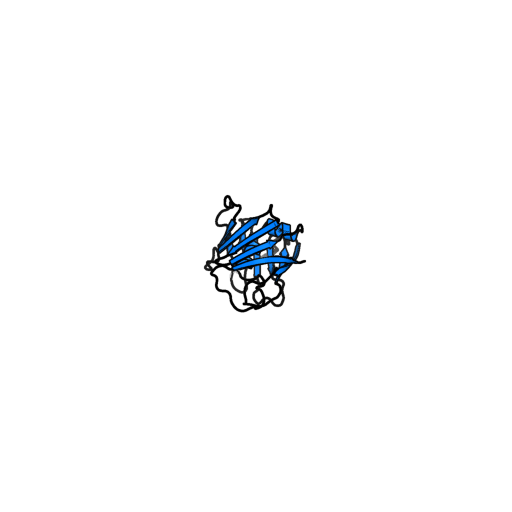52 HIS A C 1
ATOM 1188 O O . HIS A 1 152 ? -4.259 -4.647 0.578 1.00 96.38 152 HIS A O 1
ATOM 1194 N N . PRO A 1 153 ? -4.205 -5.263 2.739 1.00 95.88 153 PRO A N 1
ATOM 1195 C CA . PRO A 1 153 ? -3.047 -4.422 3.068 1.00 95.88 153 PRO A CA 1
ATOM 1196 C C . PRO A 1 153 ? -1.808 -4.768 2.240 1.00 95.88 153 PRO A C 1
ATOM 1198 O O . PRO A 1 153 ? -0.945 -3.922 2.019 1.00 95.88 153 PRO A O 1
ATOM 1201 N N . GLY A 1 154 ? -1.736 -6.001 1.734 1.00 96.06 154 GLY A N 1
ATOM 1202 C CA . GLY A 1 154 ? -0.657 -6.442 0.864 1.00 96.06 154 GLY A CA 1
ATOM 1203 C C . GLY A 1 154 ? -0.546 -5.648 -0.442 1.00 96.06 154 GLY A C 1
ATOM 1204 O O . GLY A 1 154 ? 0.567 -5.488 -0.930 1.00 96.06 154 GLY A O 1
ATOM 1205 N N . LEU A 1 155 ? -1.646 -5.112 -0.994 1.00 96.06 155 LEU A N 1
ATOM 1206 C CA . LEU A 1 155 ? -1.604 -4.328 -2.240 1.00 96.06 155 LEU A CA 1
ATOM 1207 C C . LEU A 1 155 ? -0.730 -3.083 -2.066 1.00 96.06 155 LEU A C 1
ATOM 1209 O O . LEU A 1 155 ? 0.212 -2.856 -2.826 1.00 96.06 155 LEU A O 1
ATOM 1213 N N . ILE A 1 156 ? -1.016 -2.314 -1.018 1.00 94.19 156 ILE A N 1
ATOM 1214 C CA . ILE A 1 156 ? -0.284 -1.092 -0.705 1.00 94.19 156 ILE A CA 1
ATOM 1215 C C . ILE A 1 156 ? 1.099 -1.376 -0.105 1.00 94.19 156 ILE A C 1
ATOM 1217 O O . ILE A 1 156 ? 2.055 -0.665 -0.409 1.00 94.19 156 ILE A O 1
ATOM 1221 N N . GLY A 1 157 ? 1.236 -2.470 0.653 1.00 94.00 157 GLY A N 1
ATOM 1222 C CA . GLY A 1 157 ? 2.524 -2.950 1.154 1.00 94.00 157 GLY A CA 1
ATOM 1223 C C . GLY A 1 157 ? 3.499 -3.324 0.037 1.00 94.00 157 GLY A C 1
ATOM 1224 O O . GLY A 1 157 ? 4.661 -2.927 0.073 1.00 94.00 157 GLY A O 1
ATOM 1225 N N . ALA A 1 158 ? 3.015 -4.007 -1.002 1.00 93.06 158 ALA A N 1
ATOM 1226 C CA . ALA A 1 158 ? 3.820 -4.338 -2.169 1.00 93.06 158 ALA A CA 1
ATOM 1227 C C . ALA A 1 158 ? 4.215 -3.082 -2.957 1.00 93.06 158 ALA A C 1
ATOM 1229 O O . ALA A 1 158 ? 5.361 -2.976 -3.380 1.00 93.06 158 ALA A O 1
ATOM 1230 N N . ALA A 1 159 ? 3.317 -2.103 -3.114 1.00 90.94 159 ALA A N 1
ATOM 1231 C CA . ALA A 1 159 ? 3.669 -0.828 -3.742 1.00 90.94 159 ALA A CA 1
ATOM 1232 C C . ALA A 1 159 ? 4.784 -0.094 -2.972 1.00 90.94 159 ALA A C 1
ATOM 1234 O O . ALA A 1 159 ? 5.729 0.400 -3.589 1.00 90.94 159 ALA A O 1
ATOM 1235 N N . PHE A 1 160 ? 4.724 -0.082 -1.635 1.00 88.69 160 PHE A N 1
ATOM 1236 C CA . PHE A 1 160 ? 5.790 0.468 -0.793 1.00 88.69 160 PHE A CA 1
ATOM 1237 C C . PHE A 1 160 ? 7.111 -0.2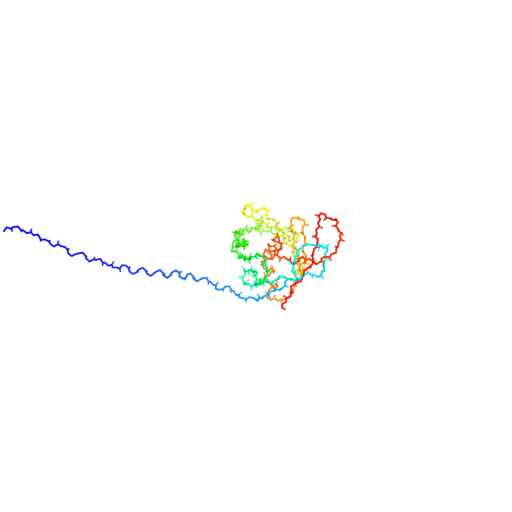93 -0.956 1.00 88.69 160 PHE A C 1
ATOM 1239 O O . PHE A 1 160 ? 8.139 0.324 -1.221 1.00 88.69 160 PHE A O 1
ATOM 1246 N N . ALA A 1 161 ? 7.088 -1.628 -0.883 1.00 87.94 161 ALA A N 1
ATOM 1247 C CA . ALA A 1 161 ? 8.278 -2.464 -1.061 1.00 87.94 161 ALA A CA 1
ATOM 1248 C C . ALA A 1 161 ? 8.935 -2.283 -2.443 1.00 87.94 161 ALA A C 1
ATOM 1250 O O . ALA A 1 161 ? 10.143 -2.448 -2.589 1.00 87.94 161 ALA A O 1
ATOM 1251 N N . ARG A 1 162 ? 8.141 -1.905 -3.452 1.00 85.56 162 ARG A N 1
ATOM 1252 C CA . ARG A 1 162 ? 8.592 -1.577 -4.811 1.00 85.56 162 ARG A CA 1
ATOM 1253 C C . ARG A 1 162 ? 9.065 -0.131 -4.982 1.00 85.56 162 ARG A C 1
ATOM 1255 O O . ARG A 1 162 ? 9.429 0.244 -6.092 1.00 85.56 162 ARG A O 1
ATOM 1262 N N . GLY A 1 163 ? 9.062 0.673 -3.920 1.00 82.12 163 GLY A N 1
ATOM 1263 C CA . GLY A 1 163 ? 9.513 2.064 -3.957 1.00 82.12 163 GLY A CA 1
ATOM 1264 C C . GLY A 1 163 ? 8.549 3.013 -4.672 1.00 82.12 163 GLY A C 1
ATOM 1265 O O . GLY A 1 163 ? 8.972 4.056 -5.155 1.00 82.12 163 GLY A O 1
ATOM 1266 N N . LEU A 1 164 ? 7.257 2.676 -4.758 1.00 83.62 164 LEU A N 1
ATOM 1267 C CA . LEU A 1 164 ? 6.237 3.509 -5.419 1.00 83.62 164 LEU A CA 1
ATOM 1268 C C . LEU A 1 164 ? 5.597 4.535 -4.482 1.00 83.62 164 LEU A C 1
ATOM 1270 O O . LEU A 1 164 ? 4.540 5.087 -4.773 1.00 83.62 164 LEU A O 1
ATOM 1274 N N . PHE A 1 165 ? 6.206 4.760 -3.327 1.00 81.62 165 PHE A N 1
ATOM 1275 C CA . PHE A 1 165 ? 5.787 5.786 -2.392 1.00 81.62 165 PHE A CA 1
ATOM 1276 C C . PHE A 1 165 ? 6.677 7.007 -2.594 1.00 81.62 165 PHE A C 1
ATOM 1278 O O . PHE A 1 165 ? 7.883 6.835 -2.781 1.00 81.62 165 PHE A O 1
ATOM 1285 N N . PRO A 1 166 ? 6.122 8.231 -2.556 1.00 71.31 166 PRO A N 1
ATOM 1286 C CA . PRO A 1 166 ? 6.935 9.427 -2.692 1.00 71.31 166 PRO A CA 1
ATOM 1287 C C . PRO A 1 166 ? 8.012 9.442 -1.606 1.00 71.31 166 PRO A C 1
ATOM 1289 O O . PRO A 1 166 ? 7.735 9.332 -0.409 1.00 71.31 166 PRO A O 1
ATOM 1292 N N . ALA A 1 167 ? 9.264 9.568 -2.021 1.00 64.50 167 ALA A N 1
ATOM 1293 C CA . ALA A 1 167 ? 10.309 9.979 -1.112 1.00 64.50 167 ALA A CA 1
ATOM 1294 C C . ALA A 1 167 ? 10.239 11.496 -0.954 1.00 64.50 167 ALA A C 1
ATOM 1296 O O . ALA A 1 167 ? 9.634 12.242 -1.724 1.00 64.50 167 ALA A O 1
ATOM 1297 N N . SER A 1 168 ? 10.849 11.959 0.106 1.00 47.69 168 SER A N 1
ATOM 1298 C CA . SER A 1 168 ? 10.967 13.361 0.391 1.00 47.69 168 SER A CA 1
ATOM 1299 C C . SER A 1 168 ? 12.003 14.118 -0.429 1.00 47.69 168 SER A C 1
ATOM 1301 O O . SER A 1 168 ? 13.047 13.565 -0.756 1.00 47.69 168 SER A O 1
ATOM 1303 N N . LYS A 1 169 ? 11.777 15.421 -0.643 1.00 46.94 169 LYS A N 1
ATOM 1304 C CA . LYS A 1 169 ? 12.797 16.334 -1.179 1.00 46.94 169 LYS A CA 1
ATOM 1305 C C . LYS A 1 169 ? 13.883 16.666 -0.148 1.00 46.94 169 LYS A C 1
ATOM 1307 O O . LYS A 1 169 ? 13.570 16.957 1.001 1.00 46.94 169 LYS A O 1
ATOM 1312 N N . ASP A 1 170 ? 15.116 16.606 -0.646 1.00 42.66 170 ASP A N 1
ATOM 1313 C CA . ASP A 1 170 ? 16.402 17.160 -0.205 1.00 42.66 170 ASP A CA 1
ATOM 1314 C C . ASP A 1 170 ? 16.465 17.908 1.143 1.00 42.66 170 ASP A C 1
ATOM 1316 O O . ASP A 1 170 ? 15.923 18.997 1.272 1.00 42.66 170 ASP A O 1
ATOM 1320 N N . GLU A 1 171 ? 17.264 17.384 2.079 1.00 39.22 171 GLU A N 1
ATOM 1321 C CA . GLU A 1 171 ? 18.253 18.118 2.880 1.00 39.22 171 GLU A CA 1
ATOM 1322 C C . GLU A 1 171 ? 19.420 17.194 3.302 1.00 39.22 171 GLU A C 1
ATOM 1324 O O . GLU A 1 171 ? 19.219 16.090 3.810 1.00 39.22 171 GLU A O 1
ATOM 1329 N N . GLU A 1 172 ? 20.652 17.628 3.014 1.00 39.19 172 GLU A N 1
ATOM 1330 C CA . GLU A 1 172 ? 21.903 16.893 3.235 1.00 39.19 172 GLU A CA 1
ATOM 1331 C C . GLU A 1 172 ? 22.071 16.363 4.666 1.00 39.19 172 GLU A C 1
ATOM 1333 O O . GLU A 1 172 ? 21.926 17.090 5.644 1.00 39.19 172 GLU A O 1
ATOM 1338 N N . GLY A 1 173 ? 22.546 15.118 4.753 1.00 48.84 173 GLY A N 1
ATOM 1339 C CA . GLY A 1 173 ? 23.195 14.586 5.947 1.00 48.84 173 GLY A CA 1
ATOM 1340 C C . GLY A 1 173 ? 22.276 13.783 6.858 1.00 48.84 173 GLY A C 1
ATOM 1341 O O . GLY A 1 173 ? 21.713 14.305 7.811 1.00 48.84 173 GLY A O 1
ATOM 1342 N N . SER A 1 174 ? 22.209 12.471 6.634 1.00 39.06 174 SER A N 1
ATOM 1343 C CA . SER A 1 174 ? 21.828 11.533 7.690 1.00 39.06 174 SER A CA 1
ATOM 1344 C C . SER A 1 174 ? 22.287 10.125 7.333 1.00 39.06 174 SER A C 1
ATOM 1346 O O . SER A 1 174 ? 21.800 9.507 6.388 1.00 39.06 174 SER A O 1
ATOM 1348 N N . ASP A 1 175 ? 23.257 9.644 8.103 1.00 60.03 175 ASP A N 1
ATOM 1349 C CA . ASP A 1 175 ? 23.561 8.226 8.258 1.00 60.03 175 ASP A CA 1
ATOM 1350 C C . ASP A 1 175 ? 22.437 7.586 9.090 1.00 60.03 175 ASP A C 1
ATOM 1352 O O . ASP A 1 175 ? 22.139 8.080 10.179 1.00 60.03 175 ASP A O 1
ATOM 1356 N N . SER A 1 176 ? 21.829 6.484 8.639 1.00 48.69 176 SER A N 1
ATOM 1357 C CA . SER A 1 176 ? 21.364 5.398 9.526 1.00 48.69 176 SER A CA 1
ATOM 1358 C C . SER A 1 176 ? 20.682 4.265 8.756 1.00 48.69 176 SER A C 1
ATOM 1360 O O . SER A 1 176 ? 19.882 4.467 7.855 1.00 48.69 176 SER A O 1
ATOM 1362 N N . LEU A 1 177 ? 21.007 3.041 9.165 1.00 54.34 177 LEU A N 1
ATOM 1363 C CA . LEU A 1 177 ? 20.691 1.753 8.535 1.00 54.34 177 LEU A CA 1
ATOM 1364 C C . LEU A 1 177 ? 19.188 1.396 8.441 1.00 54.34 177 LEU A C 1
ATOM 1366 O O . LEU A 1 177 ? 18.860 0.325 7.933 1.00 54.34 177 LEU A O 1
ATOM 1370 N N . HIS A 1 178 ? 18.288 2.259 8.922 1.00 59.53 178 HIS A N 1
ATOM 1371 C CA . HIS A 1 178 ? 16.839 2.079 8.869 1.00 59.53 178 HIS A CA 1
ATOM 1372 C C . HIS A 1 178 ? 16.144 3.421 8.645 1.00 59.53 178 HIS A C 1
ATOM 1374 O O . HIS A 1 178 ? 16.369 4.359 9.406 1.00 59.53 178 HIS A O 1
ATOM 1380 N N . HIS A 1 179 ? 15.273 3.499 7.641 1.00 68.44 179 HIS A N 1
ATOM 1381 C CA . HIS A 1 179 ? 14.539 4.722 7.325 1.00 68.44 179 HIS A CA 1
ATOM 1382 C C . HIS A 1 179 ? 13.048 4.541 7.619 1.00 68.44 179 HIS A C 1
ATOM 1384 O O . HIS A 1 179 ? 12.431 3.574 7.164 1.00 68.44 179 HIS A O 1
ATOM 1390 N N . GLU A 1 180 ? 12.479 5.467 8.394 1.00 72.06 180 GLU A N 1
ATOM 1391 C CA . GLU A 1 180 ? 11.057 5.497 8.740 1.00 72.06 180 GLU A CA 1
ATOM 1392 C C . GLU A 1 180 ? 10.356 6.665 8.031 1.00 72.06 180 GLU A C 1
ATOM 1394 O O . GLU A 1 180 ? 10.826 7.803 8.069 1.00 72.06 180 GLU A O 1
ATOM 1399 N N . TRP A 1 181 ? 9.198 6.403 7.425 1.00 75.44 181 TRP A N 1
ATOM 1400 C CA . TRP A 1 181 ? 8.392 7.403 6.727 1.00 75.44 181 TRP A CA 1
ATOM 1401 C C . TRP A 1 181 ? 6.936 7.385 7.169 1.00 75.44 181 TRP A C 1
ATOM 1403 O O . TRP A 1 181 ? 6.394 6.363 7.587 1.00 75.44 181 TRP A O 1
ATOM 1413 N N . LYS A 1 182 ? 6.275 8.535 7.040 1.00 82.00 182 LYS A N 1
ATOM 1414 C CA . LYS A 1 182 ? 4.854 8.690 7.357 1.00 82.00 182 LYS A CA 1
ATOM 1415 C C . LYS A 1 182 ? 4.099 9.220 6.159 1.00 82.00 182 LYS A C 1
ATOM 1417 O O . LYS A 1 182 ? 4.524 10.197 5.539 1.00 82.00 182 LYS A O 1
ATOM 1422 N 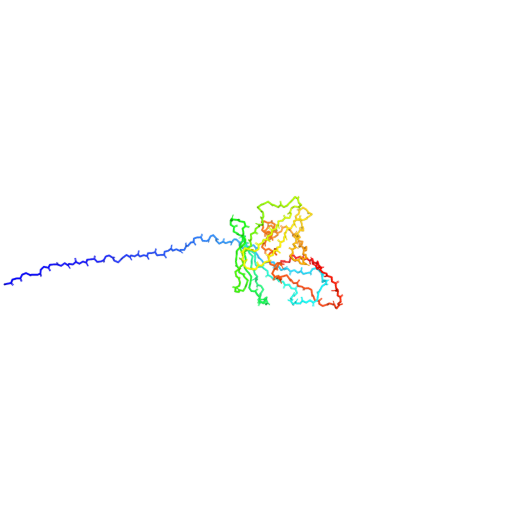N . TYR A 1 183 ? 2.961 8.604 5.881 1.00 81.69 183 TYR A N 1
ATOM 1423 C CA . TYR A 1 183 ? 2.155 8.863 4.703 1.00 81.69 183 TYR A CA 1
ATOM 1424 C C . TYR A 1 183 ? 0.686 9.063 5.052 1.00 81.69 183 TYR A C 1
ATOM 1426 O O . TYR A 1 183 ? 0.172 8.538 6.043 1.00 81.69 183 TYR A O 1
ATOM 1434 N N . VAL A 1 184 ? 0.000 9.786 4.173 1.00 83.12 184 VAL A N 1
ATOM 1435 C CA . VAL A 1 184 ? -1.457 9.928 4.173 1.00 83.12 184 VAL A CA 1
ATOM 1436 C C . VAL A 1 184 ? -2.016 9.672 2.785 1.00 83.12 184 VAL A C 1
ATOM 1438 O O . VAL A 1 184 ? -1.372 9.972 1.776 1.00 83.12 184 VAL A O 1
ATOM 1441 N N . LEU A 1 185 ? -3.239 9.146 2.750 1.00 84.25 185 LEU A N 1
ATOM 1442 C CA . LEU A 1 185 ? -4.036 9.052 1.534 1.00 84.25 185 LEU A CA 1
ATOM 1443 C C . LEU A 1 185 ? -4.836 10.341 1.356 1.00 84.25 185 LEU A C 1
ATOM 1445 O O . LEU A 1 185 ? -5.666 10.690 2.195 1.00 84.25 185 LEU A O 1
ATOM 1449 N N . ALA A 1 186 ? -4.585 11.046 0.261 1.00 80.75 186 ALA A N 1
ATOM 1450 C CA . ALA A 1 186 ? -5.416 12.135 -0.224 1.00 80.75 186 ALA A CA 1
ATOM 1451 C C . ALA A 1 186 ? -6.373 11.619 -1.309 1.00 80.75 186 ALA A C 1
ATOM 1453 O O . ALA A 1 186 ? -6.063 10.656 -2.009 1.00 80.75 186 ALA A O 1
ATOM 1454 N N . GLN A 1 187 ? -7.536 12.257 -1.413 1.00 67.88 187 GLN A N 1
ATOM 1455 C CA . GLN A 1 187 ? -8.603 11.952 -2.370 1.00 67.88 187 GLN A CA 1
ATOM 1456 C C . GLN A 1 187 ? -8.934 13.201 -3.174 1.00 67.88 187 GLN A C 1
ATOM 1458 O O . GLN A 1 187 ? -8.821 14.304 -2.584 1.00 67.88 187 GLN A O 1
#

Radius of gyration: 24.31 Å; chains: 1; bounding box: 45×70×88 Å

Secondary structure (DSSP, 8-state):
-------------------------PPPEEEEEEEEESS--------S-EEEEEETTEEEE--TT-SS-EEEEE-TTS-EEEEETTEEEEEEESSSS--TTS-EEEEESSSS--EEEEEEEGGGTEEEEEETTEEEEEE--SSHHHHHHHH-HHHHHHHHHTT-SPPPP-------S-EEEEEEEE-

Foldseek 3Di:
DDDDDDDDDDDDPDPPPPPPPPPPPPFAWQAKWKKAFPDADDADDDDRIWMWTDTQQKIWTPDPPDPWTDIWGQDPQRWIWDDIHVGTWIKHFPDPAADPQQKTKIATPDPDRWIKIWHAPDVNQWIWIGTQQEIEIEGADDGPVSVSCVVNVVNVNVCVSVVVHDHDHDDDDDDDSHDYTYIYIDD

=== Feature glossary ===
The record interleaves many kinds of information about one protein. Here is each kind framed as the question it answers.

Q: Are the domains correctly placed relative to each other?
A: Predicted aligned error is AlphaFold's pairwise confidence. Unlike pLDDT (per-residue), PAE is per-residue-pair and captures whether two parts of the structure are correctly placed relative to each other. Units are ångströms of expected positional error.

Q: Which residues are in helices, strands, or loops?
A: Eight-state secondary structure (DSSP): H is the canonical α-helix, G the tighter 3₁₀-helix, I the wider π-helix; E/B are β-structure, T and S are turns and bends, and '-' is everything else. DSSP derives these from the pattern of main-chain N–H···O=C hydrogen bonds, not from the sequence.

Q: What if only a Cα trace is available?
A: P-SEA three-state annotation labels each residue as helix, strand, or coil based purely on the geometry of the Cα trace. It serves as a fallback when the full backbone (and thus DSSP) is unavailable.

Q: What are the backbone torsion angles?
A: φ (phi) and ψ (psi) are the two rotatable backbone dihedrals per residue: φ is the C(i-1)–N–Cα–C torsion, ψ is the N–Cα–C–N(i+1) torsion, both in degrees on (−180°, 180°]. α-helical residues cluster near (−60°, −45°); β-strand residues near (−120°, +130°). A Ramachandran plot is simply a scatter of (φ, ψ) for every residue.

Q: What known structures does this most resemble?
A: Structural nearest neighbors (via Foldseek easy-search vs the PDB). Reported per hit: target PDB id, E-value, and alignment TM-score. A TM-score above ~0.5 is the conventional threshold for 'same fold'.

Q: What family and function is it annotated with?
A: Database cross-references. InterPro integrates a dozen domain/family signature databases into unified entries with residue-range hits. GO terms attach function/process/location labels with evidence codes. CATH codes position the fold in a four-level structural taxonomy. Organism is the NCBI-taxonomy species name.

Q: Which residues are buried vs exposed?
A: Solvent accessibility: the surface area of each residue that a 1.4 Å water probe can touch, in Å². When only backbone atoms are present the absolute values are lower than full-atom SASA (side chains contribute most of the area) and are flagged as backbone-only.

Q: What do the diagnostic plots show?
A: Three diagnostic plots accompany the record. The Cα contact map visualizes the tertiary structure as a 2D adjacency matrix (8 Å cutoff, sequence-local contacts sup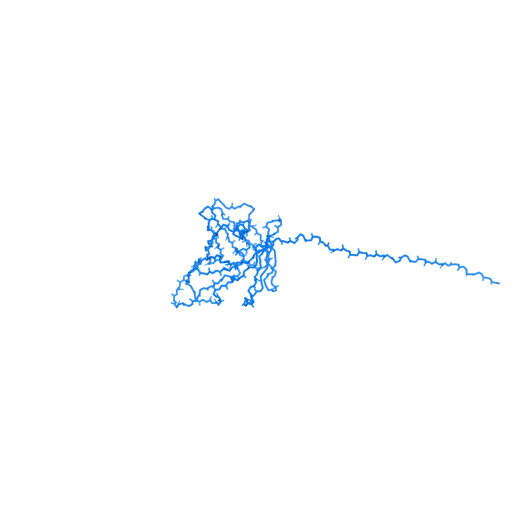pressed). The Ramachandran plot shows the distribution of backbone (φ, ψ) torsions, with points in the α and β basins reflecting secondary structure content. The PAE plot shows AlphaFold's inter-residue confidence as a color matrix.

Q: What is the amino-acid chain?
A: The amino-acid sequence is the protein's primary structure: the linear order of residues from the N-terminus to the C-terminus, written in one-letter code. Everything else here — the 3D coordinates, the secondary structure, the domain annotations — is ultimately a consequence of this string.

Q: What do the rendered images show?
A: The six renders are orthographic views along the three Cartesian axes in both directions. Representation (cartoon, sticks, or surface) and color scheme (sequence-rainbow or by-chain) vary across proteins so the training set covers all the common visualization conventions.

Q: Where is each backbone atom in 3D?
A: The mmCIF table is the protein's shape written out atom by atom. For each backbone N, Cα, C, and carbonyl O, it records an (x, y, z) coordinate triple in Å plus the residue type, chain letter, and residue number.

Q: How mobile is each atom in the crystal?
A: For experimental (PDB) structures, the B-factor (temperature factor) quantifies the positional spread of each atom in the crystal — a combination of thermal vibration and static disorder — in units of Å². High B-factors mark flexible loops or poorly resolved regions; low B-factors mark the rigid, well-ordered core.

Q: How big and how compact is the whole molecule?
A: Three whole-structure scalars: the radius of gyration (RMS distance of Cα from centroid, in Å), the count of Cα–Cα contacts (pairs closer than 8 Å and separated by more than four residues in sequence — i.e. tertiary, not local, contacts), and the bounding-box dimensions. Together they distinguish compact globular folds from extended fibres or disordered chains.

Q: What does the local fold look like, residue by residue?
A: A 3Di character summarizes, for each residue, the relative orientation of the Cα frame of its nearest spatial neighbor. Because it encodes fold topology rather than chemistry, 3Di alignments detect remote structural similarity that sequence alignment misses.

Q: How confident is the AlphaFold model at each residue?
A: For AlphaFold models, the B-factor field carries pLDDT — the model's own estimate of local accuracy on a 0–100 scale. Regions with pLDDT<50 should be treated as essentially unmodeled; they often correspond to intrinsically disordered segments.